Protein AF-F5YIS9-F1 (afdb_monomer)

Sequence (324 aa):
MGNITQFEKAIADSQGKPGGFPRDIHISFTGNGKELHAELVGKFSKKDFRRFDPWILACIAEAKQKYDTEVLRVNFRIDKPKKAETLFDLNFESLRRRISFLSINNPNITFTLSLNKQDIVLYDETTLFHRPDNEVIHTKVAKRSDDDKPGLLEKSFQAFLYGKGLETRTNDRLAILGEDFYQMKGKDVGVLREFPTGVFNSKVSESTRIMPTEAVDIVTLNKLGNLAVIELKLDNSELEVISQILDYGLYFSCYRDLVLKMPSITEIFDAAQITKLRKVGISCYVVNNYFHPRFDDILRFYSIKTKDYGFYLKKVVLGATTEI

Organism: Treponema primitia (strain ATCC BAA-887 / DSM 12427 / ZAS-2) (NCBI:txid545694)

Structure (mmCIF, N/CA/C/O backbone):
data_AF-F5YIS9-F1
#
_entry.id   AF-F5YIS9-F1
#
loop_
_atom_site.group_PDB
_atom_site.id
_atom_site.type_symbol
_atom_site.label_atom_id
_atom_site.label_alt_id
_atom_site.label_comp_id
_atom_site.label_asym_id
_atom_site.label_entity_id
_atom_site.label_seq_id
_atom_site.pdbx_PDB_ins_code
_atom_site.Cartn_x
_atom_site.Cartn_y
_atom_site.Cartn_z
_atom_site.occupancy
_atom_site.B_iso_or_equiv
_atom_site.auth_seq_id
_atom_site.auth_comp_id
_atom_site.auth_asym_id
_atom_site.auth_atom_id
_atom_site.pdbx_PDB_model_num
ATOM 1 N N . MET A 1 1 ? -25.339 -4.602 25.243 1.00 53.34 1 MET A N 1
ATOM 2 C CA . MET A 1 1 ? -24.185 -3.931 25.886 1.00 53.34 1 MET A CA 1
ATOM 3 C C . MET A 1 1 ? -23.090 -4.902 26.343 1.00 53.34 1 MET A C 1
ATOM 5 O O . MET A 1 1 ? -21.942 -4.499 26.296 1.00 53.34 1 MET A O 1
ATOM 9 N N . GLY A 1 2 ? -23.376 -6.166 26.705 1.00 62.22 2 GLY A N 1
ATOM 10 C CA . GLY A 1 2 ? -22.348 -7.102 27.210 1.00 62.22 2 GLY A CA 1
ATOM 11 C C . GLY A 1 2 ? -21.196 -7.454 26.249 1.00 62.22 2 GLY A C 1
ATOM 12 O O . GLY A 1 2 ? -20.054 -7.515 26.692 1.00 62.22 2 GLY A O 1
ATOM 13 N N . ASN A 1 3 ? -21.458 -7.624 24.947 1.00 78.44 3 ASN A N 1
ATOM 14 C CA . ASN A 1 3 ? -20.442 -8.133 24.009 1.00 78.44 3 ASN A CA 1
ATOM 15 C C . ASN A 1 3 ? -19.353 -7.103 23.660 1.00 78.44 3 ASN A C 1
ATOM 17 O O . ASN A 1 3 ? -18.185 -7.467 23.564 1.00 78.44 3 ASN A O 1
ATOM 21 N N . ILE A 1 4 ? -19.704 -5.819 23.509 1.00 85.88 4 ILE A N 1
ATOM 22 C CA . ILE A 1 4 ? -18.734 -4.793 23.090 1.00 85.88 4 ILE A CA 1
ATOM 23 C C . ILE A 1 4 ? -17.763 -4.423 24.213 1.00 85.88 4 ILE A C 1
ATOM 25 O O . ILE A 1 4 ? -16.565 -4.342 23.983 1.00 85.88 4 ILE A O 1
ATOM 29 N N . THR A 1 5 ? -18.250 -4.315 25.451 1.00 85.75 5 THR A N 1
ATOM 30 C CA . THR A 1 5 ? -17.397 -4.047 26.618 1.00 85.75 5 THR A CA 1
ATOM 31 C C . THR A 1 5 ? -16.443 -5.211 26.895 1.00 85.75 5 THR A C 1
ATOM 33 O O . THR A 1 5 ? -15.295 -4.998 27.281 1.00 85.75 5 THR A O 1
ATOM 36 N N . GLN A 1 6 ? -16.887 -6.454 26.670 1.00 86.12 6 GLN A N 1
ATOM 37 C CA . GLN A 1 6 ? -16.002 -7.622 26.725 1.00 86.12 6 GLN A CA 1
ATOM 38 C C . GLN A 1 6 ? -14.924 -7.563 25.640 1.00 86.12 6 GLN A C 1
ATOM 40 O O . GLN A 1 6 ? -13.768 -7.869 25.929 1.00 86.12 6 GLN A O 1
ATOM 45 N N . PHE A 1 7 ? -15.275 -7.130 24.426 1.00 90.31 7 PHE A N 1
ATOM 46 C CA . PHE A 1 7 ? -14.304 -6.972 23.350 1.00 90.31 7 PHE A CA 1
ATOM 47 C C . PHE A 1 7 ? -13.278 -5.871 23.640 1.00 90.31 7 PHE A C 1
ATOM 49 O O . PHE A 1 7 ? -12.081 -6.113 23.512 1.00 90.31 7 PHE A O 1
ATOM 56 N N . GLU A 1 8 ? -13.713 -4.700 24.108 1.00 90.00 8 GLU A N 1
ATOM 57 C CA . GLU A 1 8 ? -12.819 -3.608 24.521 1.00 90.00 8 GLU A CA 1
ATOM 58 C C . GLU A 1 8 ? -11.841 -4.061 25.608 1.00 90.00 8 GLU A C 1
ATOM 60 O O . GLU A 1 8 ? -10.640 -3.792 25.525 1.00 90.00 8 GLU A O 1
ATOM 65 N N . LYS A 1 9 ? -12.334 -4.826 26.589 1.00 89.75 9 LYS A N 1
ATOM 66 C CA . LYS A 1 9 ? -11.482 -5.433 27.611 1.00 89.75 9 LYS A CA 1
ATOM 67 C C . LYS A 1 9 ? -10.485 -6.424 27.004 1.00 89.75 9 LYS A C 1
ATOM 69 O O . LYS A 1 9 ? -9.312 -6.375 27.350 1.00 89.75 9 LYS A O 1
ATOM 74 N N . ALA A 1 10 ? -10.914 -7.283 26.079 1.00 90.12 10 ALA A N 1
ATOM 75 C CA . ALA A 1 10 ? -10.026 -8.236 25.413 1.00 90.12 10 ALA A CA 1
ATOM 76 C C . ALA A 1 10 ? -8.922 -7.540 24.594 1.00 90.12 10 ALA A C 1
ATOM 78 O O . ALA A 1 10 ? -7.773 -7.988 24.607 1.00 90.12 10 ALA A O 1
ATOM 79 N N . ILE A 1 11 ? -9.240 -6.423 23.926 1.00 91.50 11 ILE A N 1
ATOM 80 C CA . ILE A 1 11 ? -8.246 -5.583 23.247 1.00 91.50 11 ILE A CA 1
ATOM 81 C C . ILE A 1 11 ? -7.231 -5.080 24.273 1.00 91.50 11 ILE A C 1
ATOM 83 O O . ILE A 1 11 ? -6.043 -5.370 24.119 1.00 91.50 11 ILE A O 1
ATOM 87 N N . ALA A 1 12 ? -7.693 -4.406 25.332 1.00 90.12 12 ALA A N 1
ATOM 88 C CA . ALA A 1 12 ? -6.837 -3.854 26.381 1.00 90.12 12 ALA A CA 1
ATOM 89 C C . ALA A 1 12 ? -5.943 -4.927 27.031 1.00 90.12 12 ALA A C 1
ATOM 91 O O . ALA A 1 12 ? -4.736 -4.736 27.176 1.00 90.12 12 ALA A O 1
ATOM 92 N N . ASP A 1 13 ? -6.503 -6.102 27.327 1.00 91.44 13 ASP A N 1
ATOM 93 C CA . ASP A 1 13 ? -5.780 -7.224 27.928 1.00 91.44 13 ASP A CA 1
ATOM 94 C C . ASP A 1 13 ? -4.715 -7.814 26.985 1.00 91.44 13 ASP A C 1
ATOM 96 O O . ASP A 1 13 ? -3.746 -8.422 27.449 1.00 91.44 13 ASP A O 1
ATOM 100 N N . SER A 1 14 ? -4.864 -7.660 25.667 1.00 91.25 14 SER A N 1
ATOM 101 C CA . SER A 1 14 ? -3.909 -8.159 24.667 1.00 91.25 14 SER A CA 1
ATOM 102 C C . SER A 1 14 ? -2.843 -7.135 24.252 1.00 91.25 14 SER A C 1
ATOM 104 O O . SER A 1 14 ? -1.859 -7.511 23.610 1.00 91.25 14 SER A O 1
ATOM 106 N N . GLN A 1 15 ? -3.008 -5.856 24.605 1.00 91.31 15 GLN A N 1
ATOM 107 C CA . GLN A 1 15 ? -2.180 -4.777 24.071 1.00 91.31 15 GLN A CA 1
ATOM 108 C C . GLN A 1 15 ? -0.682 -4.944 24.392 1.00 91.31 15 GLN A C 1
ATOM 110 O O . GLN A 1 15 ? -0.237 -5.027 25.540 1.00 91.31 15 GLN A O 1
ATOM 115 N N . GLY A 1 16 ? 0.132 -4.971 23.337 1.00 86.25 16 GLY A N 1
ATOM 116 C CA . GLY A 1 16 ? 1.581 -5.154 23.379 1.00 86.25 16 GLY A CA 1
ATOM 117 C C . GLY A 1 16 ? 2.057 -6.524 23.828 1.00 86.25 16 GLY A C 1
ATOM 118 O O . GLY A 1 16 ? 3.217 -6.645 24.222 1.00 86.25 16 GLY A O 1
ATOM 119 N N . LYS A 1 17 ? 1.181 -7.531 23.816 1.00 88.06 17 LYS A N 1
ATOM 120 C CA . LYS A 1 17 ? 1.581 -8.936 23.905 1.00 88.06 17 LYS A CA 1
ATOM 121 C C . LYS A 1 17 ? 1.914 -9.460 22.500 1.00 88.06 17 LYS A C 1
ATOM 123 O O . LYS A 1 17 ? 1.380 -8.931 21.523 1.00 88.06 17 LYS A O 1
ATOM 128 N N . PRO A 1 18 ? 2.770 -10.489 22.366 1.00 82.25 18 PRO A N 1
ATOM 129 C CA . PRO A 1 18 ? 2.997 -11.152 21.082 1.00 82.25 18 PRO A CA 1
ATOM 130 C C . PRO A 1 18 ? 1.671 -11.571 20.431 1.00 82.25 18 PRO A C 1
ATOM 132 O O . PRO A 1 18 ? 0.827 -12.180 21.085 1.00 82.25 18 PRO A O 1
ATOM 135 N N . GLY A 1 19 ? 1.461 -11.188 19.168 1.00 78.81 19 GLY A N 1
ATOM 136 C CA . GLY A 1 19 ? 0.211 -11.440 18.437 1.00 78.81 19 GLY A CA 1
ATOM 137 C C . GLY A 1 19 ? -1.018 -10.650 18.923 1.00 78.81 19 GLY A C 1
ATOM 138 O O . GLY A 1 19 ? -2.114 -10.857 18.399 1.00 78.81 19 GLY A O 1
ATOM 139 N N . GLY A 1 20 ? -0.871 -9.763 19.910 1.00 87.81 20 GLY A N 1
ATOM 140 C CA . GLY A 1 20 ? -1.919 -8.868 20.409 1.00 87.81 20 GLY A CA 1
ATOM 141 C C . GLY A 1 20 ? -1.918 -7.499 19.723 1.00 87.81 20 GLY A C 1
ATOM 142 O O . GLY A 1 20 ? -1.085 -7.226 18.862 1.00 87.81 20 GLY A O 1
ATOM 143 N N . PHE A 1 21 ? -2.855 -6.627 20.108 1.00 92.62 21 PHE A N 1
ATOM 144 C CA . PHE A 1 21 ? -2.972 -5.286 19.521 1.00 92.62 21 PHE A CA 1
ATOM 145 C C . PHE A 1 21 ? -1.771 -4.382 19.876 1.00 92.62 21 PHE A C 1
ATOM 147 O O . PHE A 1 21 ? -1.202 -4.524 20.959 1.00 92.62 21 PHE A O 1
ATOM 154 N N . PRO A 1 22 ? -1.364 -3.428 19.020 1.00 92.94 22 PRO A N 1
ATOM 155 C CA . PRO A 1 22 ? -0.248 -2.532 19.322 1.00 92.94 22 PRO A CA 1
ATOM 156 C C . PRO A 1 22 ? -0.549 -1.590 20.503 1.00 92.94 22 PRO A C 1
ATOM 158 O O . PRO A 1 22 ? -1.675 -1.121 20.655 1.00 92.94 22 PRO A O 1
ATOM 161 N N . ARG A 1 23 ? 0.458 -1.292 21.343 1.00 92.00 23 ARG A N 1
ATOM 162 C CA . ARG A 1 23 ? 0.300 -0.385 22.510 1.00 92.00 23 ARG A CA 1
ATOM 163 C C . ARG A 1 23 ? 0.135 1.080 22.125 1.00 92.00 23 ARG A C 1
ATOM 165 O O . ARG A 1 23 ? -0.360 1.871 22.911 1.00 92.00 23 ARG A O 1
ATOM 172 N N . ASP A 1 24 ? 0.622 1.431 20.949 1.00 91.44 24 ASP A N 1
ATOM 173 C CA . ASP A 1 24 ? 0.603 2.767 20.371 1.00 91.44 24 ASP A CA 1
ATOM 174 C C . ASP A 1 24 ? -0.720 3.096 19.669 1.00 91.44 24 ASP A C 1
ATOM 176 O O . ASP A 1 24 ? -0.861 4.179 19.115 1.00 91.44 24 ASP A O 1
ATOM 180 N N . ILE A 1 25 ? -1.701 2.190 19.704 1.00 94.75 25 ILE A N 1
ATOM 181 C CA . ILE A 1 25 ? -3.030 2.409 19.136 1.00 94.75 25 ILE A CA 1
ATOM 182 C C . ILE A 1 25 ? -4.067 2.258 20.246 1.00 94.75 25 ILE A C 1
ATOM 184 O O . ILE A 1 25 ? -4.301 1.159 20.755 1.00 94.75 25 ILE A O 1
ATOM 188 N N . HIS A 1 26 ? -4.717 3.360 20.603 1.00 94.31 26 HIS A N 1
ATOM 189 C CA . HIS A 1 26 ? -5.869 3.341 21.496 1.00 94.31 26 HIS A CA 1
ATOM 190 C C . HIS A 1 26 ? -7.142 3.144 20.678 1.00 94.31 26 HIS A C 1
ATOM 192 O O . HIS A 1 26 ? -7.355 3.829 19.679 1.00 94.31 26 HIS A O 1
ATOM 198 N N . ILE A 1 27 ? -7.981 2.199 21.099 1.00 95.38 27 ILE A N 1
ATOM 199 C CA . ILE A 1 27 ? -9.226 1.846 20.415 1.00 95.38 27 ILE A CA 1
ATOM 200 C C . ILE A 1 27 ? -10.371 1.951 21.414 1.00 95.38 27 ILE A C 1
ATOM 202 O O . ILE A 1 27 ? -10.260 1.453 22.533 1.00 95.38 27 ILE A O 1
ATOM 206 N N . SER A 1 28 ? -11.471 2.566 20.999 1.00 94.62 28 SER A N 1
ATOM 207 C CA . SER A 1 28 ? -12.726 2.584 21.748 1.00 94.62 28 SER A CA 1
ATOM 208 C C . SER A 1 28 ? -13.925 2.512 20.812 1.00 94.62 28 SER A C 1
ATOM 210 O O . SER A 1 28 ? -13.827 2.838 19.624 1.00 94.62 28 SER A O 1
ATOM 212 N N . PHE A 1 29 ? -15.066 2.081 21.345 1.00 94.94 29 PHE A N 1
ATOM 213 C CA . PHE A 1 29 ? -16.302 1.950 20.588 1.00 94.94 29 PHE A CA 1
ATOM 214 C C . PHE A 1 29 ? -17.409 2.858 21.128 1.00 94.94 29 PHE A C 1
ATOM 216 O O . PHE A 1 29 ? -17.627 2.979 22.332 1.00 94.94 29 PHE A O 1
ATOM 223 N N . THR A 1 30 ? -18.177 3.459 20.221 1.00 93.62 30 THR A N 1
ATOM 224 C CA . THR A 1 30 ? -19.412 4.196 20.532 1.00 93.62 30 THR A CA 1
ATOM 225 C C . THR A 1 30 ? -20.574 3.674 19.688 1.00 93.62 30 THR A C 1
ATOM 227 O O . THR A 1 30 ? -20.432 2.733 18.901 1.00 93.62 30 THR A O 1
ATOM 230 N N . GLY A 1 31 ? -21.779 4.211 19.912 1.00 89.00 31 GLY A N 1
ATOM 231 C CA . GLY A 1 31 ? -22.954 3.853 19.111 1.00 89.00 31 GLY A CA 1
ATOM 232 C C . GLY A 1 31 ? -23.304 2.361 19.162 1.00 89.00 31 GLY A C 1
ATOM 233 O O . GLY A 1 31 ? -23.649 1.778 18.137 1.00 89.00 31 GLY A O 1
ATOM 234 N N . ASN A 1 32 ? -23.179 1.724 20.334 1.00 87.25 32 ASN A N 1
ATOM 235 C CA . ASN A 1 32 ? -23.354 0.276 20.522 1.00 87.25 32 ASN A CA 1
ATOM 236 C C . ASN A 1 32 ? -22.405 -0.589 19.665 1.00 87.25 32 ASN A C 1
ATOM 238 O O . ASN A 1 32 ? -22.804 -1.649 19.190 1.00 87.25 32 ASN A O 1
ATOM 242 N N . GLY A 1 33 ? -21.162 -0.142 19.458 1.00 89.81 33 GLY A N 1
ATOM 243 C CA . GLY A 1 33 ? -20.158 -0.879 18.682 1.00 89.81 33 GLY A CA 1
ATOM 244 C C . GLY A 1 33 ? -20.148 -0.555 17.189 1.00 89.81 33 GLY A C 1
ATOM 245 O O . GLY A 1 33 ? -19.287 -1.051 16.469 1.00 89.81 33 GLY A O 1
ATOM 246 N N . LYS A 1 34 ? -21.066 0.297 16.716 1.00 95.19 34 LYS A N 1
ATOM 247 C CA . LYS A 1 34 ? -21.146 0.690 15.300 1.00 95.19 34 LYS A CA 1
ATOM 248 C C . LYS A 1 34 ? -20.097 1.721 14.895 1.00 95.19 34 LYS A C 1
ATOM 250 O O . LYS A 1 34 ? -19.844 1.890 13.704 1.00 95.19 34 LYS A O 1
ATOM 255 N N . GLU A 1 35 ? -19.502 2.409 15.860 1.00 97.50 35 GLU A N 1
ATOM 256 C CA . GLU A 1 35 ? -18.488 3.432 15.631 1.00 97.50 35 GLU A CA 1
ATOM 257 C C . GLU A 1 35 ? -17.207 3.044 16.365 1.00 97.50 35 GLU A C 1
ATOM 259 O O . GLU A 1 35 ? -17.230 2.849 17.579 1.00 97.50 35 GLU A O 1
ATOM 264 N N . LEU A 1 36 ? -16.101 2.932 15.632 1.00 97.75 36 LEU A N 1
ATOM 265 C CA . LEU A 1 36 ? -14.771 2.651 16.163 1.00 97.75 36 LEU A CA 1
ATOM 266 C C . LEU A 1 36 ? -13.944 3.937 16.121 1.00 97.75 36 LEU A C 1
ATOM 268 O O . LEU A 1 36 ? -13.782 4.546 15.062 1.00 97.75 36 LEU A O 1
ATOM 272 N N . HIS A 1 37 ? -13.395 4.340 17.262 1.00 97.69 37 HIS A N 1
ATOM 273 C CA . HIS A 1 37 ? -12.449 5.448 17.374 1.00 97.69 37 HIS A CA 1
ATOM 274 C C . HIS A 1 37 ? -11.053 4.891 17.610 1.00 97.69 37 HIS A C 1
ATOM 276 O O . HIS A 1 37 ? -10.837 4.107 18.532 1.00 97.69 37 HIS A O 1
ATOM 282 N N . ALA A 1 38 ? -10.122 5.280 16.750 1.00 97.50 38 ALA A N 1
ATOM 283 C CA . ALA A 1 38 ? -8.751 4.810 16.743 1.00 97.50 38 ALA A CA 1
ATOM 284 C C . ALA A 1 38 ? -7.808 6.004 16.872 1.00 97.50 38 ALA A C 1
ATOM 286 O O . ALA A 1 38 ? -7.811 6.887 16.017 1.00 97.50 38 ALA A O 1
ATOM 287 N N . GLU A 1 39 ? -6.979 6.026 17.908 1.00 96.69 39 GLU A N 1
ATOM 288 C CA . GLU A 1 39 ? -5.992 7.079 18.136 1.00 96.69 39 GLU A CA 1
ATOM 289 C C . GLU A 1 39 ? -4.581 6.493 18.088 1.00 96.69 39 GLU A C 1
ATOM 291 O O . GLU A 1 39 ? -4.245 5.600 18.868 1.00 96.69 39 GLU A O 1
ATOM 296 N N . LEU A 1 40 ? -3.754 7.000 17.171 1.00 95.19 40 LEU A N 1
ATOM 297 C CA . LEU A 1 40 ? -2.329 6.686 17.133 1.00 95.19 40 LEU A CA 1
ATOM 298 C C . LEU A 1 40 ? -1.596 7.603 18.114 1.00 95.19 40 LEU A C 1
ATOM 300 O O . LEU A 1 40 ? -1.626 8.827 17.972 1.00 95.19 40 LEU A O 1
ATOM 304 N N . VAL A 1 41 ? -0.905 7.011 19.083 1.00 89.56 41 VAL A N 1
ATOM 305 C CA . VAL A 1 41 ? -0.124 7.714 20.105 1.00 89.56 41 VAL A CA 1
ATOM 306 C C . VAL A 1 41 ? 1.348 7.312 20.031 1.00 89.56 41 VAL A C 1
ATOM 308 O O . VAL A 1 41 ? 1.692 6.203 19.643 1.00 89.56 41 VAL A O 1
ATOM 311 N N . GLY A 1 42 ? 2.256 8.197 20.444 1.00 82.56 42 GLY A N 1
ATOM 312 C CA . GLY A 1 42 ? 3.669 7.850 20.617 1.00 82.56 42 GLY A CA 1
ATOM 313 C C . GLY A 1 42 ? 4.615 8.586 19.675 1.00 82.56 42 GLY A C 1
ATOM 314 O O . GLY A 1 42 ? 4.600 9.813 19.613 1.00 82.56 42 GLY A O 1
ATOM 315 N N . LYS A 1 43 ? 5.530 7.844 19.034 1.00 82.31 43 LYS A N 1
ATOM 316 C CA . LYS A 1 43 ? 6.688 8.418 18.320 1.00 82.31 43 LYS A CA 1
ATOM 317 C C . LYS A 1 43 ? 6.397 8.819 16.877 1.00 82.31 43 LYS A C 1
ATOM 319 O O . LYS A 1 43 ? 7.183 9.573 16.314 1.00 82.31 43 LYS A O 1
ATOM 324 N N . PHE A 1 44 ? 5.301 8.332 16.294 1.00 89.12 44 PHE A N 1
ATOM 325 C CA . PHE A 1 44 ? 4.915 8.614 14.908 1.00 89.12 44 PHE A CA 1
ATOM 326 C C . PHE A 1 44 ? 6.009 8.249 13.895 1.00 89.12 44 PHE A C 1
ATOM 328 O O . PHE A 1 44 ? 6.251 8.955 12.916 1.00 89.12 44 PHE A O 1
ATOM 335 N N . SER A 1 45 ? 6.691 7.129 14.139 1.00 89.75 45 SER A N 1
ATOM 336 C CA . SER A 1 45 ? 7.636 6.568 13.184 1.00 89.75 45 SER A CA 1
ATOM 337 C C . SER A 1 45 ? 6.902 6.037 11.951 1.00 89.75 45 SER A C 1
ATOM 339 O O . SER A 1 45 ? 5.707 5.741 11.983 1.00 89.75 45 SER A O 1
ATOM 341 N N . LYS A 1 46 ? 7.640 5.823 10.862 1.00 90.75 46 LYS A N 1
ATOM 342 C CA . LYS A 1 46 ? 7.129 5.157 9.655 1.00 90.75 46 LYS A CA 1
ATOM 343 C C . LYS A 1 46 ? 6.398 3.842 9.963 1.00 90.75 46 LYS A C 1
ATOM 345 O O . LYS A 1 46 ? 5.354 3.567 9.378 1.00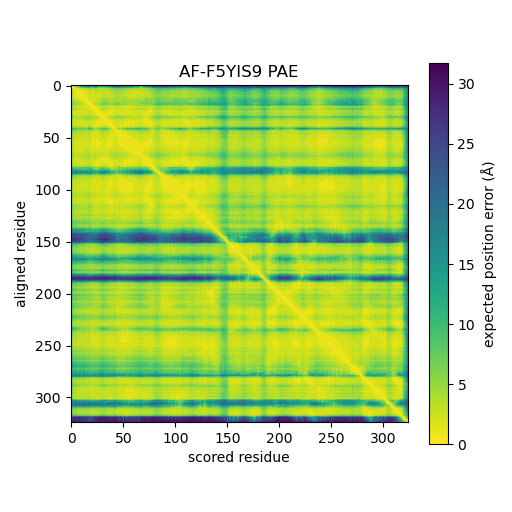 90.75 46 LYS A O 1
ATOM 350 N N . LYS A 1 47 ? 6.923 3.041 10.897 1.00 91.56 47 LYS A N 1
ATOM 351 C CA . LYS A 1 47 ? 6.302 1.776 11.313 1.00 91.56 47 LYS A CA 1
ATOM 352 C C . LYS A 1 47 ? 4.956 1.999 12.008 1.00 91.56 47 LYS A C 1
ATOM 354 O O . LYS A 1 47 ? 4.030 1.223 11.806 1.00 91.56 47 LYS A O 1
ATOM 359 N N . ASP A 1 48 ? 4.835 3.066 12.791 1.00 92.62 48 ASP A N 1
ATOM 360 C CA . ASP A 1 48 ? 3.611 3.395 13.534 1.00 92.62 48 ASP A CA 1
ATOM 361 C C . ASP A 1 48 ? 2.489 3.811 12.568 1.00 92.62 48 ASP A C 1
ATOM 363 O O . ASP A 1 48 ? 1.354 3.359 12.688 1.00 92.62 48 ASP A O 1
ATOM 367 N N . PHE A 1 49 ? 2.818 4.579 11.524 1.00 94.88 49 PHE A N 1
ATOM 368 C CA . PHE A 1 49 ? 1.860 4.901 10.462 1.00 94.88 49 PHE A CA 1
ATOM 369 C C . PHE A 1 49 ? 1.456 3.679 9.634 1.00 94.88 49 PHE A C 1
ATOM 371 O O . PHE A 1 49 ? 0.277 3.522 9.323 1.00 94.88 49 PHE A O 1
ATOM 378 N N . ARG A 1 50 ? 2.409 2.811 9.268 1.00 94.50 50 ARG A N 1
ATOM 379 C CA . ARG A 1 50 ? 2.132 1.605 8.464 1.00 94.50 50 ARG A CA 1
ATOM 380 C C . ARG A 1 50 ? 1.275 0.581 9.197 1.00 94.50 50 ARG A C 1
ATOM 382 O O . ARG A 1 50 ? 0.520 -0.139 8.563 1.00 94.50 50 ARG A O 1
ATOM 389 N N . ARG A 1 51 ? 1.385 0.501 10.520 1.00 94.88 51 ARG A N 1
ATOM 390 C CA . ARG A 1 51 ? 0.575 -0.428 11.313 1.00 94.88 51 ARG A CA 1
ATOM 391 C C . ARG A 1 51 ? -0.816 0.116 11.636 1.00 94.88 51 ARG A C 1
ATOM 393 O O . ARG A 1 51 ? -1.661 -0.651 12.081 1.00 94.88 51 ARG A O 1
ATOM 400 N N . PHE A 1 52 ? -1.078 1.407 11.439 1.00 97.12 52 PHE A N 1
ATOM 401 C CA . PHE A 1 52 ? -2.312 2.002 11.939 1.00 97.12 52 PHE A CA 1
ATOM 402 C C . PHE A 1 52 ? -3.553 1.433 11.238 1.00 97.12 52 PHE A C 1
ATOM 404 O O . PHE A 1 52 ? -4.397 0.832 11.895 1.00 97.12 52 PHE A O 1
ATOM 411 N N . ASP A 1 53 ? -3.645 1.525 9.910 1.00 98.00 53 ASP A N 1
ATOM 412 C CA . ASP A 1 53 ? -4.805 1.015 9.173 1.00 98.00 53 ASP A CA 1
ATOM 413 C C . ASP A 1 53 ? -5.015 -0.515 9.290 1.00 98.00 53 ASP A C 1
ATOM 415 O O . ASP A 1 53 ? -6.139 -0.918 9.610 1.00 98.00 53 ASP A O 1
ATOM 419 N N . PRO A 1 54 ? -3.996 -1.392 9.163 1.00 97.75 54 PRO A N 1
ATOM 420 C CA . PRO A 1 54 ? -4.200 -2.842 9.209 1.00 97.75 54 PRO A CA 1
ATOM 421 C C . PRO A 1 54 ? -4.703 -3.331 10.560 1.00 97.75 54 PRO A C 1
ATOM 423 O O . PRO A 1 54 ? -5.569 -4.203 10.617 1.00 97.75 54 PRO A O 1
ATOM 426 N N . TRP A 1 55 ? -4.192 -2.767 11.659 1.00 97.62 55 TRP A N 1
ATOM 427 C CA . TRP A 1 55 ? -4.611 -3.170 12.999 1.00 97.62 55 TRP A CA 1
ATOM 428 C C . TRP A 1 55 ? -6.022 -2.688 13.343 1.00 97.62 55 TRP A C 1
ATOM 430 O O . TRP A 1 55 ? -6.754 -3.398 14.034 1.00 97.62 55 TRP A O 1
ATOM 440 N N . ILE A 1 56 ? -6.452 -1.540 12.813 1.00 97.94 56 ILE A N 1
ATOM 441 C CA . ILE A 1 56 ? -7.846 -1.103 12.943 1.00 97.94 56 ILE A CA 1
ATOM 442 C C . ILE A 1 56 ? -8.783 -1.996 12.129 1.00 97.94 56 ILE A C 1
ATOM 444 O O . ILE A 1 56 ? -9.820 -2.417 12.637 1.00 97.94 56 ILE A O 1
ATOM 448 N N . LEU A 1 57 ? -8.404 -2.382 10.912 1.00 98.12 57 LEU A N 1
ATOM 449 C CA . LEU A 1 57 ? -9.192 -3.327 10.115 1.00 98.12 57 LEU A CA 1
ATOM 450 C C . LEU A 1 57 ? -9.235 -4.729 10.743 1.00 98.12 57 LEU A C 1
ATOM 452 O O . LEU A 1 57 ? -10.270 -5.394 10.693 1.00 98.12 57 LEU A O 1
ATOM 456 N N . ALA A 1 58 ? -8.151 -5.158 11.393 1.00 97.12 58 ALA A N 1
ATOM 457 C CA . ALA A 1 58 ? -8.118 -6.382 12.190 1.00 97.12 58 ALA A CA 1
ATOM 458 C C . ALA A 1 58 ? -9.097 -6.311 13.367 1.00 97.12 58 ALA A C 1
ATOM 460 O O . ALA A 1 58 ? -9.809 -7.279 13.627 1.00 97.12 58 ALA A O 1
ATOM 461 N N . CYS A 1 59 ? -9.184 -5.156 14.031 1.00 96.69 59 CYS A N 1
ATOM 462 C CA . CYS A 1 59 ? -10.166 -4.915 15.082 1.00 96.69 59 CYS A CA 1
ATOM 463 C C . CYS A 1 59 ? -11.603 -5.052 14.557 1.00 96.69 59 CYS A C 1
ATOM 465 O O . CYS A 1 59 ? -12.412 -5.752 15.160 1.00 96.69 59 CYS A O 1
ATOM 467 N N . ILE A 1 60 ? -11.909 -4.466 13.395 1.00 97.06 60 ILE A N 1
ATOM 468 C CA . ILE A 1 60 ? -13.230 -4.580 12.752 1.00 97.06 60 ILE A CA 1
ATOM 469 C C . ILE A 1 60 ? -13.556 -6.037 12.402 1.00 97.06 60 ILE A C 1
ATOM 471 O O . ILE A 1 60 ? -14.671 -6.503 12.645 1.00 97.06 60 ILE A O 1
ATOM 475 N N . ALA A 1 61 ? -12.596 -6.771 11.831 1.00 96.38 61 ALA A N 1
ATOM 476 C CA . ALA A 1 61 ? -12.791 -8.175 11.492 1.00 96.38 61 ALA A CA 1
ATOM 477 C C . ALA A 1 61 ? -13.070 -9.026 12.739 1.00 96.38 61 ALA A C 1
ATOM 479 O O . ALA A 1 61 ? -14.031 -9.798 12.746 1.00 96.38 61 ALA A O 1
ATOM 480 N N . GLU A 1 62 ? -12.289 -8.827 13.802 1.00 95.00 62 GLU A N 1
ATOM 481 C CA . GLU A 1 62 ? -12.435 -9.543 15.067 1.00 95.00 62 GLU A CA 1
ATOM 482 C C . GLU A 1 62 ? -13.759 -9.198 15.775 1.00 95.00 62 GLU A C 1
ATOM 484 O O . GLU A 1 62 ? -14.447 -10.105 16.249 1.00 95.00 62 GLU A O 1
ATOM 489 N N . ALA A 1 63 ? -14.176 -7.924 15.762 1.00 93.81 63 ALA A N 1
ATOM 490 C CA . ALA A 1 63 ? -15.470 -7.473 16.284 1.00 93.81 63 ALA A CA 1
ATOM 491 C C . ALA A 1 63 ? -16.636 -8.224 15.628 1.00 93.81 63 ALA A C 1
ATOM 493 O O . ALA A 1 63 ? -17.543 -8.711 16.310 1.00 93.81 63 ALA A O 1
ATOM 494 N N . LYS A 1 64 ? -16.594 -8.357 14.296 1.00 93.94 64 LYS A N 1
ATOM 495 C CA . LYS A 1 64 ? -17.653 -9.032 13.548 1.00 93.94 64 LYS A CA 1
ATOM 496 C C . LYS A 1 64 ? -17.643 -10.541 13.774 1.00 93.94 64 LYS A C 1
ATOM 498 O O . LYS A 1 64 ? -18.697 -11.121 13.997 1.00 93.94 64 LYS A O 1
ATOM 503 N N . GLN A 1 65 ? -16.472 -11.173 13.716 1.00 92.94 65 GLN A N 1
ATOM 504 C CA . GLN A 1 65 ? -16.346 -12.632 13.805 1.00 92.94 65 GLN A CA 1
ATOM 505 C C . GLN A 1 65 ? -16.619 -13.174 15.211 1.00 92.94 65 GLN A C 1
ATOM 507 O O . GLN A 1 65 ? -17.262 -14.210 15.345 1.00 92.94 65 GLN A O 1
ATOM 512 N N . LYS A 1 66 ? -16.124 -12.499 16.256 1.00 90.69 66 LYS A N 1
ATOM 513 C CA . LYS A 1 66 ? -16.178 -13.017 17.633 1.00 90.69 66 LYS A CA 1
ATOM 514 C C . LYS A 1 66 ? -17.318 -12.442 18.466 1.00 90.69 66 LYS A C 1
ATOM 516 O O . LYS A 1 66 ? -17.759 -13.095 19.405 1.00 90.69 66 LYS A O 1
ATOM 521 N N . TYR A 1 67 ? -17.784 -11.237 18.141 1.00 88.94 67 TYR A N 1
ATOM 522 C CA . TYR A 1 67 ? -18.736 -10.496 18.977 1.00 88.94 67 TYR A CA 1
ATOM 523 C C . TYR A 1 67 ? -20.003 -10.067 18.226 1.00 88.94 67 TYR A C 1
ATOM 525 O O . TYR A 1 67 ? -20.812 -9.326 18.787 1.00 88.94 67 TYR A O 1
ATOM 533 N N . ASP A 1 68 ? -20.159 -10.506 16.969 1.00 90.44 68 ASP A N 1
ATOM 534 C CA . ASP A 1 68 ? -21.245 -10.143 16.047 1.00 90.44 68 ASP A CA 1
ATOM 535 C C . ASP A 1 68 ? -21.534 -8.631 16.004 1.00 90.44 68 ASP A C 1
ATOM 537 O O . ASP A 1 68 ? -22.668 -8.168 15.899 1.00 90.44 68 ASP A O 1
ATOM 541 N N . THR A 1 69 ? -20.474 -7.831 16.116 1.00 91.38 69 THR A N 1
ATOM 542 C CA . THR A 1 69 ? -20.560 -6.372 16.080 1.00 91.38 69 THR A CA 1
ATOM 543 C C . THR A 1 69 ? -20.175 -5.875 14.695 1.00 91.38 69 THR A C 1
ATOM 545 O O . THR A 1 69 ? -19.067 -6.115 14.217 1.00 91.38 69 THR A O 1
ATOM 548 N N . GLU A 1 70 ? -21.096 -5.174 14.041 1.00 94.50 70 GLU A N 1
ATOM 549 C CA . GLU A 1 70 ? -20.855 -4.549 12.744 1.00 94.50 70 GLU A CA 1
ATOM 550 C C . GLU A 1 70 ? -20.442 -3.083 12.919 1.00 94.50 70 GLU A C 1
ATOM 552 O O . GLU A 1 70 ? -21.233 -2.248 13.364 1.00 94.50 70 GLU A O 1
ATOM 557 N N . VAL A 1 71 ? -19.196 -2.776 12.553 1.00 96.88 71 VAL A N 1
ATOM 558 C CA . VAL A 1 71 ? -18.661 -1.410 12.541 1.00 96.88 71 VAL A CA 1
ATOM 559 C C . VAL A 1 71 ? -19.043 -0.735 11.227 1.00 96.88 71 VAL A C 1
ATOM 561 O O . VAL A 1 71 ? -18.683 -1.212 10.154 1.00 96.88 71 VAL A O 1
ATOM 564 N N . LEU A 1 72 ? -19.739 0.395 11.322 1.00 97.81 72 LEU A N 1
ATOM 565 C CA . LEU A 1 72 ? -20.204 1.197 10.185 1.00 97.81 72 LEU A CA 1
ATOM 566 C C . LEU A 1 72 ? -19.413 2.498 10.019 1.00 97.81 72 LEU A C 1
ATOM 568 O O . LEU A 1 72 ? -19.447 3.110 8.953 1.00 97.81 72 LEU A O 1
ATOM 572 N N . ARG A 1 73 ? -18.706 2.942 11.063 1.00 98.56 73 ARG A N 1
ATOM 573 C CA . ARG A 1 73 ? -17.869 4.145 11.035 1.00 98.56 73 ARG A CA 1
ATOM 574 C C . ARG A 1 73 ? -16.547 3.906 11.746 1.00 98.56 73 ARG A C 1
ATOM 576 O O . ARG A 1 73 ? -16.524 3.339 12.834 1.00 98.56 73 ARG A O 1
ATOM 583 N N . VAL A 1 74 ? -15.470 4.397 11.151 1.00 98.62 74 VAL A N 1
ATOM 584 C CA . VAL A 1 74 ? -14.116 4.358 11.702 1.00 98.62 74 VAL A CA 1
ATOM 585 C C . VAL A 1 74 ? -13.557 5.771 11.704 1.00 98.62 74 VAL A C 1
ATOM 587 O O . VAL A 1 74 ? -13.476 6.403 10.651 1.00 98.62 74 VAL A O 1
ATOM 590 N N . ASN A 1 75 ? -13.156 6.255 12.874 1.00 98.44 75 ASN A N 1
ATOM 591 C CA . ASN A 1 75 ? -12.521 7.557 13.026 1.00 98.44 75 ASN A CA 1
ATOM 592 C C . ASN A 1 75 ? -11.047 7.365 13.377 1.00 98.44 75 ASN A C 1
ATOM 594 O O . ASN A 1 75 ? -10.720 6.947 14.488 1.00 98.44 75 ASN A O 1
ATOM 598 N N . PHE A 1 76 ? -10.160 7.672 12.431 1.00 98.50 76 PHE A N 1
ATOM 599 C CA . PHE A 1 76 ? -8.723 7.714 12.670 1.00 98.50 76 PHE A CA 1
ATOM 600 C C . PHE A 1 76 ? -8.336 9.081 13.236 1.00 98.50 76 PHE A C 1
ATOM 602 O O . PHE A 1 76 ? -8.675 10.123 12.672 1.00 98.50 76 PHE A O 1
ATOM 609 N N . ARG A 1 77 ? -7.588 9.091 14.336 1.00 97.69 77 ARG A N 1
ATOM 610 C CA . ARG A 1 77 ? -7.103 10.309 14.983 1.00 97.69 77 ARG A CA 1
ATOM 611 C C . ARG A 1 77 ? -5.606 10.250 15.219 1.00 97.69 77 ARG A C 1
ATOM 613 O O . ARG A 1 77 ? -5.069 9.248 15.688 1.00 97.69 77 ARG A O 1
ATOM 620 N N . ILE A 1 78 ? -4.952 11.363 14.911 1.00 96.12 78 ILE A N 1
ATOM 621 C CA . ILE A 1 78 ? -3.528 11.576 15.137 1.00 96.12 78 ILE A CA 1
ATOM 622 C C . ILE A 1 78 ? -3.350 12.966 15.742 1.00 96.12 78 ILE A C 1
ATOM 624 O O . ILE A 1 78 ? -3.756 13.963 15.149 1.00 96.12 78 ILE A O 1
ATOM 628 N N . ASP A 1 79 ? -2.701 13.056 16.896 1.00 90.56 79 ASP A N 1
ATOM 629 C CA . ASP A 1 79 ? -2.332 14.340 17.494 1.00 90.56 79 ASP A CA 1
ATOM 630 C C . ASP A 1 79 ? -0.833 14.592 17.245 1.00 90.56 79 ASP A C 1
ATOM 632 O O . ASP A 1 79 ? 0.044 14.039 17.912 1.00 90.56 79 ASP A O 1
ATOM 636 N N . LYS A 1 80 ? -0.532 15.412 16.228 1.00 83.38 80 LYS A N 1
ATOM 637 C CA . LYS A 1 80 ? 0.830 15.744 15.790 1.00 83.38 80 LYS A CA 1
ATOM 638 C C . LYS A 1 80 ? 1.580 16.486 16.904 1.00 83.38 80 LYS A C 1
ATOM 640 O O . LYS A 1 80 ? 1.121 17.537 17.364 1.00 83.38 80 LYS A O 1
ATOM 645 N N . PRO A 1 81 ? 2.780 16.031 17.300 1.00 81.19 81 PRO A N 1
ATOM 646 C CA . PRO A 1 81 ? 3.566 16.722 18.310 1.00 81.19 81 PRO A CA 1
ATOM 647 C C . PRO A 1 81 ? 4.047 18.085 17.790 1.00 81.19 81 PRO A C 1
ATOM 649 O O . PRO A 1 81 ? 4.357 18.248 16.611 1.00 81.19 81 PRO A O 1
ATOM 652 N N . LYS A 1 82 ? 4.183 19.074 18.687 1.00 76.50 82 LYS A N 1
ATOM 653 C CA . LYS A 1 82 ? 4.617 20.449 18.340 1.00 76.50 82 LYS A CA 1
ATOM 654 C C . LYS A 1 82 ? 5.972 20.514 17.616 1.00 76.50 82 LYS A C 1
ATOM 656 O O . LYS A 1 82 ? 6.230 21.475 16.903 1.00 76.50 82 LYS A O 1
ATOM 661 N N . LYS A 1 83 ? 6.836 19.514 17.818 1.00 73.19 83 LYS A N 1
ATOM 662 C CA . LYS A 1 83 ? 8.143 19.355 17.160 1.00 73.19 83 LYS A CA 1
ATOM 663 C C . LYS A 1 83 ? 8.164 18.101 16.282 1.00 73.19 83 LYS A C 1
ATOM 665 O O . LYS A 1 83 ? 9.034 17.253 16.441 1.00 73.19 83 LYS A O 1
ATOM 670 N N . ALA A 1 84 ? 7.159 17.927 15.433 1.00 66.06 84 ALA A N 1
ATOM 671 C CA . ALA A 1 84 ? 7.156 16.814 14.496 1.00 66.06 84 ALA A CA 1
ATOM 672 C C . ALA A 1 84 ? 8.262 16.990 13.447 1.00 66.06 84 ALA A C 1
ATOM 674 O O . ALA A 1 84 ? 8.455 18.078 12.905 1.00 66.06 84 ALA A O 1
ATOM 675 N N . GLU A 1 85 ? 8.979 15.908 13.174 1.00 73.31 85 GLU A N 1
ATOM 676 C CA . GLU A 1 85 ? 10.014 15.858 12.144 1.00 73.31 85 GLU A CA 1
ATOM 677 C C . GLU A 1 85 ? 9.394 15.898 10.741 1.00 73.31 85 GLU A C 1
ATOM 679 O O . GLU A 1 85 ? 8.249 15.491 10.549 1.00 73.31 85 GLU A O 1
ATOM 684 N N . THR A 1 86 ? 10.171 16.301 9.731 1.00 73.94 86 THR A N 1
ATOM 685 C CA . THR A 1 86 ? 9.757 16.315 8.314 1.00 73.94 86 THR A CA 1
ATOM 686 C C . THR A 1 86 ? 9.184 14.972 7.844 1.00 73.94 86 THR A C 1
ATOM 688 O O . THR A 1 86 ? 8.285 14.930 7.010 1.00 73.94 86 THR A O 1
ATOM 691 N N . LEU A 1 87 ? 9.662 13.855 8.406 1.00 82.19 87 LEU A N 1
ATOM 692 C CA . LEU A 1 87 ? 9.164 12.514 8.089 1.00 82.19 87 LEU A CA 1
ATOM 693 C C . LEU A 1 87 ? 7.710 12.285 8.526 1.00 82.19 87 LEU A C 1
ATOM 695 O O . LEU A 1 87 ? 7.041 11.436 7.939 1.00 82.19 87 LEU A O 1
ATOM 699 N N . PHE A 1 88 ? 7.209 13.018 9.524 1.00 91.75 88 PHE A N 1
ATOM 700 C CA . PHE A 1 88 ? 5.818 12.911 9.961 1.00 91.75 88 PHE A CA 1
ATOM 701 C C . PHE A 1 88 ? 4.868 13.236 8.811 1.00 91.75 88 PHE A C 1
ATOM 703 O O . PHE A 1 88 ? 3.979 12.446 8.516 1.00 91.75 88 PHE A O 1
ATOM 710 N N . ASP A 1 89 ? 5.082 14.372 8.143 1.00 91.94 89 ASP A N 1
ATOM 711 C CA . ASP A 1 89 ? 4.167 14.862 7.109 1.00 91.94 89 ASP A CA 1
ATOM 712 C C . ASP A 1 89 ? 4.123 13.920 5.904 1.00 91.94 89 ASP A C 1
ATOM 714 O O . ASP A 1 89 ? 3.051 13.642 5.370 1.00 91.94 89 ASP A O 1
ATOM 718 N N . LEU A 1 90 ? 5.268 13.328 5.554 1.00 94.75 90 LEU A N 1
ATOM 719 C CA . LEU A 1 90 ? 5.353 12.324 4.495 1.00 94.75 90 LEU A CA 1
ATOM 720 C C . LEU A 1 90 ? 4.563 11.055 4.850 1.00 94.75 90 LEU A C 1
ATOM 722 O O . LEU A 1 90 ? 3.762 10.568 4.054 1.00 94.75 90 LEU A O 1
ATOM 726 N N . ASN A 1 91 ? 4.776 10.504 6.050 1.00 95.12 91 ASN A N 1
ATOM 727 C CA . ASN A 1 91 ? 4.075 9.291 6.482 1.00 95.12 91 ASN A CA 1
ATOM 728 C C . ASN A 1 91 ? 2.572 9.537 6.684 1.00 95.12 91 ASN A C 1
ATOM 730 O O . ASN A 1 91 ? 1.762 8.655 6.398 1.00 95.12 91 ASN A O 1
ATOM 734 N N . PHE A 1 92 ? 2.199 10.738 7.130 1.00 95.81 92 PHE A N 1
ATOM 735 C CA . PHE A 1 92 ? 0.811 11.162 7.253 1.00 95.81 92 PHE A CA 1
ATOM 736 C C . PHE A 1 92 ? 0.116 11.234 5.889 1.00 95.81 92 PHE A C 1
ATOM 738 O O . PHE A 1 92 ? -0.989 10.718 5.748 1.00 95.81 92 PHE A O 1
ATOM 745 N N . GLU A 1 93 ? 0.764 11.802 4.868 1.00 96.44 93 GLU A N 1
ATOM 746 C CA . GLU A 1 93 ? 0.223 11.837 3.502 1.00 96.44 93 GLU A CA 1
ATOM 747 C C . GLU A 1 93 ? 0.046 10.423 2.922 1.00 96.44 93 GLU A C 1
ATOM 749 O O . GLU A 1 93 ? -1.004 10.108 2.361 1.00 96.44 93 GLU A O 1
ATOM 754 N N . SER A 1 94 ? 1.021 9.531 3.125 1.00 96.94 94 SER A N 1
ATOM 755 C CA . SER A 1 94 ? 0.899 8.117 2.735 1.00 96.94 94 SER A CA 1
ATOM 756 C C . SER A 1 94 ? -0.287 7.433 3.435 1.00 96.94 94 SER A C 1
ATOM 758 O O . SER A 1 94 ? -1.115 6.806 2.771 1.00 96.94 94 SER A O 1
ATOM 760 N N . LEU A 1 95 ? -0.457 7.628 4.749 1.00 97.94 95 LEU A N 1
ATOM 761 C CA . LEU A 1 95 ? -1.626 7.126 5.478 1.00 97.94 95 LEU A CA 1
ATOM 762 C C . LEU A 1 95 ? -2.940 7.712 4.939 1.00 97.94 95 LEU A C 1
ATOM 764 O O . LEU A 1 95 ? -3.898 6.967 4.734 1.00 97.94 95 LEU A O 1
ATOM 768 N N . ARG A 1 96 ? -3.003 9.025 4.684 1.00 98.19 96 ARG A N 1
ATOM 769 C CA . ARG A 1 96 ? -4.195 9.687 4.135 1.00 98.19 96 ARG A CA 1
ATOM 770 C C . ARG A 1 96 ? -4.610 9.056 2.812 1.00 98.19 96 ARG A C 1
ATOM 772 O O . ARG A 1 96 ? -5.798 8.794 2.625 1.00 98.19 96 ARG A O 1
ATOM 779 N N . ARG A 1 97 ? -3.664 8.766 1.915 1.00 97.75 97 ARG A N 1
ATOM 780 C CA . ARG A 1 97 ? -3.943 8.075 0.644 1.00 97.75 97 ARG A CA 1
ATOM 781 C C . ARG A 1 97 ? -4.485 6.663 0.865 1.00 97.75 97 ARG A C 1
ATOM 783 O O . ARG A 1 97 ? -5.478 6.307 0.233 1.00 97.75 97 ARG A O 1
ATOM 790 N N . ARG A 1 98 ? -3.921 5.891 1.803 1.00 97.88 98 ARG A N 1
ATOM 791 C CA . ARG A 1 98 ? -4.450 4.558 2.152 1.00 97.88 98 ARG A CA 1
ATOM 792 C C . ARG A 1 98 ? -5.858 4.615 2.737 1.00 97.88 98 ARG A C 1
ATOM 794 O O . ARG A 1 98 ? -6.720 3.865 2.298 1.00 97.88 98 ARG A O 1
ATOM 801 N N . ILE A 1 99 ? -6.129 5.523 3.675 1.00 98.50 99 ILE A N 1
ATOM 802 C CA . ILE A 1 99 ? -7.476 5.686 4.251 1.00 98.50 99 ILE A CA 1
ATOM 803 C C . ILE A 1 99 ? -8.471 6.167 3.185 1.00 98.50 99 ILE A C 1
ATOM 805 O O . ILE A 1 99 ? -9.607 5.700 3.158 1.00 98.50 99 ILE A O 1
ATOM 809 N N . SER A 1 100 ? -8.044 7.043 2.271 1.00 98.19 100 SER A N 1
ATOM 810 C CA . SER A 1 100 ? -8.863 7.467 1.125 1.00 98.19 100 SER A CA 1
ATOM 811 C C . SER A 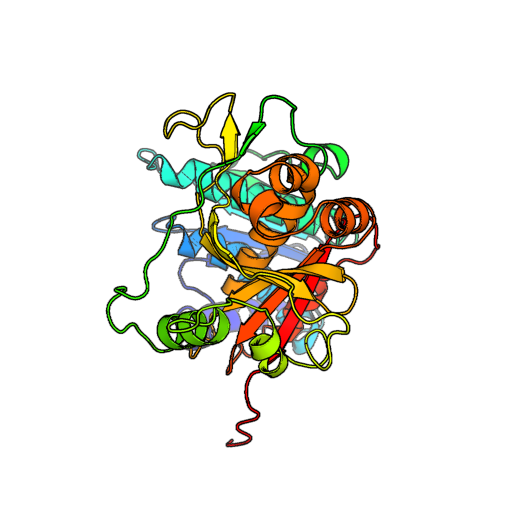1 100 ? -9.240 6.267 0.253 1.00 98.19 100 SER A C 1
ATOM 813 O O . SER A 1 100 ? -10.419 6.048 -0.008 1.00 98.19 100 SER A O 1
ATOM 815 N N . PHE A 1 101 ? -8.262 5.424 -0.100 1.00 97.06 101 PHE A N 1
ATOM 816 C CA . PHE A 1 101 ? -8.507 4.172 -0.816 1.00 97.06 101 PHE A CA 1
ATOM 817 C C . PHE A 1 101 ? -9.484 3.254 -0.069 1.00 97.06 101 PHE A C 1
ATOM 819 O O . PHE A 1 101 ? -10.430 2.746 -0.667 1.00 97.06 101 PHE A O 1
ATOM 826 N N . LEU A 1 102 ? -9.288 3.057 1.240 1.00 96.88 102 LEU A N 1
ATOM 827 C CA . LEU A 1 102 ? -10.174 2.228 2.058 1.00 96.88 102 LEU A CA 1
ATOM 828 C C . LEU A 1 102 ? -11.608 2.766 2.056 1.00 96.88 102 LEU A C 1
ATOM 830 O O . LEU A 1 102 ? -12.533 1.967 1.925 1.00 96.88 102 LEU A O 1
ATOM 834 N N . SER A 1 103 ? -11.782 4.088 2.135 1.00 96.50 103 SER A N 1
ATOM 835 C CA . SER A 1 103 ? -13.084 4.760 2.064 1.00 96.50 103 SER A CA 1
ATOM 836 C C . SER A 1 103 ? -13.800 4.501 0.741 1.00 96.50 103 SER A C 1
ATOM 838 O O . SER A 1 103 ? -14.956 4.085 0.729 1.00 96.50 103 SER A O 1
ATOM 840 N N . ILE A 1 104 ? -13.083 4.650 -0.374 1.00 94.62 104 ILE A N 1
ATOM 841 C CA . ILE A 1 104 ? -13.617 4.421 -1.722 1.00 94.62 104 ILE A CA 1
ATOM 842 C C . ILE A 1 104 ? -13.970 2.936 -1.927 1.00 94.62 104 ILE A C 1
ATOM 844 O O . ILE A 1 104 ? -15.055 2.597 -2.395 1.00 94.62 104 ILE A O 1
ATOM 848 N N . ASN A 1 105 ? -13.076 2.020 -1.542 1.00 94.12 105 ASN A N 1
ATOM 849 C CA . ASN A 1 105 ? -13.228 0.586 -1.809 1.00 94.12 105 ASN A CA 1
ATOM 850 C C . ASN A 1 105 ? -14.222 -0.122 -0.857 1.00 94.12 105 ASN A C 1
ATOM 852 O O . ASN A 1 105 ? -14.720 -1.221 -1.139 1.00 94.12 105 ASN A O 1
ATOM 856 N N . ASN A 1 106 ? -14.552 0.496 0.280 1.00 95.00 106 ASN A N 1
ATOM 857 C CA . ASN A 1 106 ? -15.430 -0.075 1.300 1.00 95.00 106 ASN A CA 1
ATOM 858 C C . ASN A 1 106 ? -16.613 0.858 1.617 1.00 95.00 106 ASN A C 1
ATOM 860 O O . ASN A 1 106 ? -16.737 1.300 2.755 1.00 95.00 106 ASN A O 1
ATOM 864 N N . PRO A 1 107 ? -17.546 1.080 0.668 1.00 93.25 107 PRO A N 1
ATOM 865 C CA . PRO A 1 107 ? -18.622 2.074 0.808 1.00 93.25 107 PRO A CA 1
ATOM 866 C C . PRO A 1 107 ? -19.602 1.802 1.961 1.00 93.25 107 PRO A C 1
ATOM 868 O O . PRO A 1 107 ? -20.338 2.691 2.375 1.00 93.25 107 PRO A O 1
ATOM 871 N N . ASN A 1 108 ? -19.611 0.580 2.501 1.00 94.75 108 ASN A N 1
ATOM 872 C CA . ASN A 1 108 ? -20.443 0.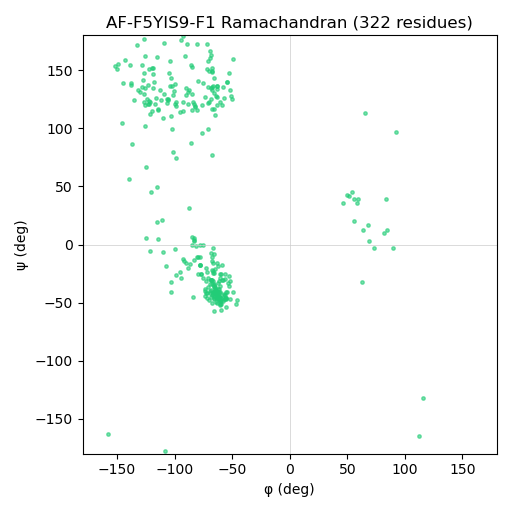210 3.648 1.00 94.75 108 ASN A CA 1
ATOM 873 C C . ASN A 1 108 ? -19.866 0.697 4.989 1.00 94.75 108 ASN A C 1
ATOM 875 O O . ASN A 1 108 ? -20.545 0.606 6.008 1.00 94.75 108 ASN A O 1
ATOM 879 N N . ILE A 1 109 ? -18.618 1.177 5.007 1.00 97.50 109 ILE A N 1
ATOM 880 C CA . ILE A 1 109 ? -17.948 1.696 6.198 1.00 97.50 109 ILE A CA 1
ATOM 881 C C . ILE A 1 109 ? -17.525 3.133 5.909 1.00 97.50 109 ILE A C 1
ATOM 883 O O . ILE A 1 109 ? -16.786 3.406 4.970 1.00 97.50 109 ILE A O 1
ATOM 887 N N . THR A 1 110 ? -17.971 4.067 6.741 1.00 98.31 110 THR A N 1
ATOM 888 C CA . THR A 1 110 ? -17.530 5.460 6.660 1.00 98.31 110 THR A CA 1
ATOM 889 C C . THR A 1 110 ? -16.191 5.622 7.368 1.00 98.31 110 THR A C 1
ATOM 891 O O . THR A 1 110 ? -16.111 5.414 8.578 1.00 98.31 110 THR A O 1
ATOM 894 N N . PHE A 1 111 ? -15.157 6.049 6.648 1.00 98.56 111 PHE A N 1
ATOM 895 C CA . PHE A 1 111 ? -13.852 6.356 7.233 1.00 98.56 111 PHE A CA 1
ATOM 896 C C . PHE A 1 111 ? -13.649 7.865 7.349 1.00 98.56 111 PHE A C 1
ATOM 898 O O . PHE A 1 111 ? -13.931 8.612 6.413 1.00 98.56 111 PHE A O 1
ATOM 905 N N . THR A 1 112 ? -13.128 8.311 8.487 1.00 98.50 112 THR A N 1
ATOM 906 C CA . THR A 1 112 ? -12.719 9.701 8.716 1.00 98.50 112 THR A CA 1
ATOM 907 C C . THR A 1 112 ? -11.289 9.740 9.249 1.00 98.50 112 THR A C 1
ATOM 909 O O . THR A 1 112 ? -10.804 8.774 9.844 1.00 98.50 112 THR A O 1
ATOM 912 N N . LEU A 1 113 ? -10.596 10.852 9.013 1.00 98.56 113 LEU A N 1
ATOM 913 C CA . LEU A 1 113 ? -9.244 11.097 9.502 1.00 98.56 113 LEU A CA 1
ATOM 914 C C . LEU A 1 113 ? -9.196 12.487 10.129 1.00 98.56 113 LEU A C 1
ATOM 916 O O . LEU A 1 113 ? -9.641 13.450 9.515 1.00 98.56 113 LEU A O 1
ATOM 920 N N . SER A 1 114 ? -8.620 12.596 11.321 1.00 98.00 114 SER A N 1
ATOM 921 C CA . SER A 1 114 ? -8.405 13.869 12.004 1.00 98.00 114 SER A CA 1
ATOM 922 C C . SER A 1 114 ? -6.948 14.035 12.430 1.00 98.00 114 SER A C 1
ATOM 924 O O . SER A 1 114 ? -6.293 13.083 12.866 1.00 98.00 114 SER A O 1
ATOM 926 N N . LEU A 1 115 ? -6.443 15.262 12.301 1.00 96.06 115 LEU A N 1
ATOM 927 C CA . LEU A 1 115 ? -5.111 15.680 12.728 1.00 96.06 115 LEU A CA 1
ATOM 928 C C . LEU A 1 115 ? -5.247 16.832 13.724 1.00 96.06 115 LEU A C 1
ATOM 930 O O . LEU A 1 115 ? -5.814 17.866 13.383 1.00 96.06 115 LEU A O 1
ATOM 934 N N . ASN A 1 116 ? -4.740 16.684 14.951 1.00 93.50 116 ASN A N 1
ATOM 935 C CA . ASN A 1 116 ? -4.894 17.692 16.013 1.00 93.50 116 ASN A CA 1
ATOM 936 C C . ASN A 1 116 ? -6.358 18.120 16.224 1.00 93.50 116 ASN A C 1
ATOM 938 O O . ASN A 1 116 ? -6.650 19.307 16.389 1.00 93.50 116 ASN A O 1
ATOM 942 N N . LYS A 1 117 ? -7.280 17.148 16.200 1.00 91.69 117 LYS A N 1
ATOM 943 C CA . LYS A 1 117 ? -8.741 17.349 16.295 1.00 91.69 117 LYS A CA 1
ATOM 944 C C . LYS A 1 117 ? -9.372 18.147 15.143 1.00 91.69 117 LYS A C 1
ATOM 946 O O . LYS A 1 117 ? -10.520 18.562 15.263 1.00 91.69 117 LYS A O 1
ATOM 951 N N . GLN A 1 118 ? -8.644 18.379 14.054 1.00 95.81 118 GLN A N 1
ATOM 952 C CA . GLN A 1 118 ? -9.193 18.956 12.831 1.00 95.81 118 GLN A CA 1
ATOM 953 C C . GLN A 1 118 ? -9.450 17.849 11.820 1.00 95.81 118 GLN A C 1
ATOM 955 O O . GLN A 1 118 ? -8.572 17.019 11.582 1.00 95.81 118 GLN A O 1
ATOM 960 N N . ASP A 1 119 ? -10.636 17.851 11.223 1.00 97.12 119 ASP A N 1
ATOM 961 C CA . ASP A 1 119 ? -10.986 16.886 10.189 1.00 97.12 119 ASP A CA 1
ATOM 962 C C . ASP A 1 119 ? -10.149 17.119 8.932 1.00 97.12 119 ASP A C 1
ATOM 964 O O . ASP A 1 119 ? -9.990 18.240 8.443 1.00 97.12 119 ASP A O 1
ATOM 968 N N . ILE A 1 120 ? -9.611 16.026 8.405 1.00 98.12 120 ILE A N 1
ATOM 969 C CA . ILE A 1 120 ? -8.801 16.002 7.199 1.00 98.12 120 ILE A CA 1
ATOM 970 C C . ILE A 1 120 ? -9.636 15.393 6.086 1.00 98.12 120 ILE A C 1
ATOM 972 O O . ILE A 1 120 ? -10.084 14.250 6.163 1.00 98.12 120 ILE A O 1
ATOM 976 N N . VAL A 1 121 ? -9.814 16.169 5.021 1.00 97.75 121 VAL A N 1
ATOM 977 C CA . VAL A 1 121 ? -10.549 15.735 3.834 1.00 97.75 121 VAL A CA 1
ATOM 978 C C . VAL A 1 121 ? -9.810 14.560 3.193 1.00 97.75 121 VAL A C 1
ATOM 980 O O . VAL A 1 121 ? -8.647 14.689 2.803 1.00 97.75 121 VAL A O 1
ATOM 983 N N . LEU A 1 122 ? -10.463 13.407 3.083 1.00 98.44 122 LEU A N 1
ATOM 984 C CA . LEU A 1 122 ? -9.938 12.278 2.319 1.00 98.44 122 LEU A CA 1
ATOM 985 C C . LEU A 1 122 ? -10.025 12.577 0.820 1.00 98.44 122 LEU A C 1
ATOM 987 O O . LEU A 1 122 ? -10.884 13.338 0.381 1.00 98.44 122 LEU A O 1
ATOM 991 N N . TYR A 1 123 ? -9.116 12.001 0.041 1.00 97.81 123 TYR A N 1
ATOM 992 C CA . TYR A 1 123 ? -9.186 12.100 -1.411 1.00 97.81 123 TYR A CA 1
ATOM 993 C C . TYR A 1 123 ? -10.391 11.307 -1.920 1.00 97.81 123 TYR A C 1
ATOM 995 O O . TYR A 1 123 ? -10.610 10.171 -1.496 1.00 97.81 123 TYR A O 1
ATOM 1003 N N . ASP A 1 124 ? -11.157 11.900 -2.833 1.00 95.69 124 ASP A N 1
ATOM 1004 C CA . ASP A 1 124 ? -12.092 11.138 -3.653 1.00 95.69 124 ASP A CA 1
ATOM 1005 C C . ASP A 1 124 ? -11.329 10.290 -4.686 1.00 95.69 124 ASP A C 1
ATOM 1007 O O . ASP A 1 124 ? -10.106 10.385 -4.823 1.00 95.69 124 ASP A O 1
ATOM 1011 N N . GLU A 1 125 ? -12.048 9.431 -5.407 1.00 93.31 125 GLU A N 1
ATOM 1012 C CA . GLU A 1 125 ? -11.454 8.531 -6.399 1.00 93.31 125 GLU A CA 1
ATOM 1013 C C . GLU A 1 125 ? -10.660 9.290 -7.466 1.00 93.31 125 GLU A C 1
ATOM 1015 O O . GLU A 1 125 ? -9.509 8.951 -7.752 1.00 93.31 125 GLU A O 1
ATOM 1020 N N . THR A 1 126 ? -11.232 10.374 -7.995 1.00 92.94 126 THR A N 1
ATOM 1021 C CA . THR A 1 126 ? -10.582 11.185 -9.026 1.00 92.94 126 THR A CA 1
ATOM 1022 C C . THR A 1 126 ? -9.275 11.770 -8.509 1.00 92.94 126 THR A C 1
ATOM 1024 O O . THR A 1 126 ? -8.241 11.573 -9.134 1.00 92.94 126 THR A O 1
ATOM 1027 N N . THR A 1 127 ? -9.285 12.429 -7.352 1.00 94.62 127 THR A N 1
ATOM 1028 C CA . THR A 1 127 ? -8.107 13.102 -6.790 1.00 94.62 127 THR A CA 1
ATOM 1029 C C . THR A 1 127 ? -7.062 12.104 -6.287 1.00 94.62 127 THR A C 1
ATOM 1031 O O . THR A 1 127 ? -5.864 12.403 -6.270 1.00 94.62 127 THR A O 1
ATOM 1034 N N . LEU A 1 128 ? -7.478 10.909 -5.857 1.00 95.31 128 LEU A N 1
ATOM 1035 C CA . LEU A 1 128 ? -6.552 9.860 -5.441 1.00 95.31 128 LEU A CA 1
ATOM 1036 C C . LEU A 1 128 ? -5.792 9.286 -6.640 1.00 95.31 128 LEU A C 1
ATOM 1038 O O . LEU A 1 128 ? -4.572 9.174 -6.565 1.00 95.31 128 LEU A O 1
ATOM 1042 N N . PHE A 1 129 ? -6.480 8.952 -7.734 1.00 92.88 129 PHE A N 1
ATOM 1043 C CA . PHE A 1 129 ? -5.872 8.249 -8.869 1.00 92.88 129 PHE A CA 1
ATOM 1044 C C . PHE A 1 129 ? -5.370 9.169 -9.991 1.00 92.88 129 PHE A C 1
ATOM 1046 O O . PHE A 1 129 ? -4.373 8.838 -10.629 1.00 92.88 129 PHE A O 1
ATOM 1053 N N . HIS A 1 130 ? -5.974 10.343 -10.183 1.00 92.31 130 HIS A N 1
ATOM 1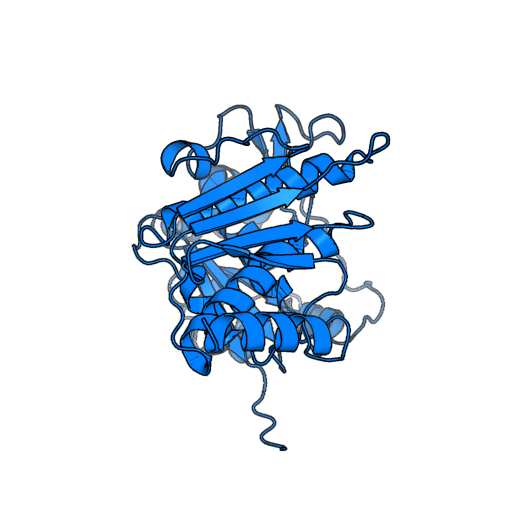054 C CA . HIS A 1 130 ? -5.536 11.371 -11.134 1.00 92.31 130 HIS A CA 1
ATOM 1055 C C . HIS A 1 130 ? -4.795 12.469 -10.377 1.00 92.31 130 HIS A C 1
ATOM 1057 O O . HIS A 1 130 ? -5.346 13.508 -10.006 1.00 92.31 130 HIS A O 1
ATOM 1063 N N . ARG A 1 131 ? -3.528 12.181 -10.073 1.00 93.88 131 ARG A N 1
ATOM 1064 C CA . ARG A 1 131 ? -2.677 13.084 -9.300 1.00 93.88 131 ARG A CA 1
ATOM 1065 C C . ARG A 1 131 ? -2.366 14.367 -10.082 1.00 93.88 131 ARG A C 1
ATOM 1067 O O . ARG A 1 131 ? -2.329 14.322 -11.308 1.00 93.88 131 ARG A O 1
ATOM 1074 N N . PRO A 1 132 ? -2.121 15.496 -9.393 1.00 94.75 132 PRO A N 1
ATOM 1075 C CA . PRO A 1 132 ? -1.777 16.758 -10.044 1.00 94.75 132 PRO A CA 1
ATOM 1076 C C . PRO A 1 132 ? -0.569 16.649 -10.989 1.00 94.75 132 PRO A C 1
ATOM 1078 O O . PRO A 1 132 ? 0.437 16.035 -10.636 1.00 94.75 132 PRO A O 1
ATOM 1081 N N . ASP A 1 133 ? -0.632 17.319 -12.144 1.00 94.06 133 ASP A N 1
ATOM 1082 C CA . ASP A 1 133 ? 0.406 17.272 -13.194 1.00 94.06 133 ASP A CA 1
ATOM 1083 C C . ASP A 1 133 ? 1.780 17.805 -12.749 1.00 94.06 133 ASP A C 1
ATOM 1085 O O . ASP A 1 133 ? 2.803 17.536 -13.380 1.00 94.06 133 ASP A O 1
ATOM 1089 N N . ASN A 1 134 ? 1.824 18.584 -11.666 1.00 96.00 134 ASN A N 1
ATOM 1090 C CA . ASN A 1 134 ? 3.066 19.062 -11.066 1.00 96.00 134 ASN A CA 1
ATOM 1091 C C . ASN A 1 134 ? 3.751 18.014 -10.175 1.00 96.00 134 ASN A C 1
ATOM 1093 O O . ASN A 1 134 ? 4.889 18.240 -9.770 1.00 96.00 134 ASN A O 1
ATOM 1097 N N . GLU A 1 135 ? 3.114 16.889 -9.841 1.00 96.75 135 GLU A N 1
ATOM 1098 C CA . GLU A 1 135 ? 3.789 15.801 -9.130 1.00 96.75 135 GLU A CA 1
ATOM 1099 C C . GLU A 1 135 ? 4.749 15.055 -10.080 1.00 96.75 135 GLU A C 1
ATOM 1101 O O . GLU A 1 135 ? 4.369 14.586 -11.151 1.00 96.75 135 GLU A O 1
ATOM 1106 N N . VAL A 1 136 ? 6.016 14.918 -9.681 1.00 96.12 136 VAL A N 1
ATOM 1107 C CA . VAL A 1 136 ? 7.055 14.188 -10.427 1.00 96.12 136 VAL A CA 1
ATOM 1108 C C . VAL A 1 136 ? 7.587 13.014 -9.608 1.00 96.12 136 VAL A C 1
ATOM 1110 O O . VAL A 1 136 ? 7.603 13.056 -8.376 1.00 96.12 136 VAL A O 1
ATOM 1113 N N . ILE A 1 137 ? 8.063 11.963 -10.281 1.00 95.81 137 ILE A N 1
ATOM 1114 C CA . ILE A 1 137 ? 8.575 10.748 -9.628 1.00 95.81 137 ILE A CA 1
ATOM 1115 C C . ILE A 1 137 ? 10.103 10.660 -9.627 1.00 95.81 137 ILE A C 1
ATOM 1117 O O . ILE A 1 137 ? 10.788 11.252 -10.463 1.00 95.81 137 ILE A O 1
ATOM 1121 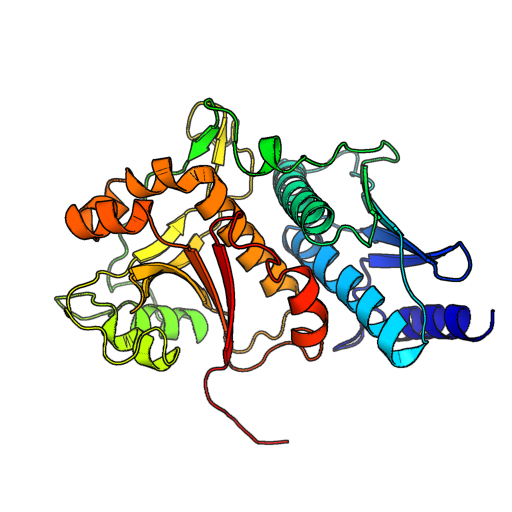N N . HIS A 1 138 ? 10.651 9.872 -8.703 1.00 90.88 138 HIS A N 1
ATOM 1122 C CA . HIS A 1 138 ? 12.069 9.528 -8.680 1.00 90.88 138 HIS A CA 1
ATOM 1123 C C . HIS A 1 138 ? 12.456 8.686 -9.908 1.00 90.88 138 HIS A C 1
ATOM 1125 O O . HIS A 1 138 ? 12.080 7.524 -10.017 1.00 90.88 138 HIS A O 1
ATOM 1131 N N . THR A 1 139 ? 13.258 9.233 -10.822 1.00 84.50 139 THR A N 1
ATOM 1132 C CA . THR A 1 139 ? 13.564 8.564 -12.103 1.00 84.50 139 THR A CA 1
ATOM 1133 C C . THR A 1 139 ? 14.821 7.691 -12.091 1.00 84.50 139 THR A C 1
ATOM 1135 O O . THR A 1 139 ? 15.027 6.893 -13.007 1.00 84.50 139 THR A O 1
ATOM 1138 N N . LYS A 1 140 ? 15.681 7.822 -11.074 1.00 83.69 140 LYS A N 1
ATOM 1139 C CA . LYS A 1 140 ? 16.955 7.092 -10.999 1.00 83.69 140 LYS A CA 1
ATOM 1140 C C . LYS A 1 140 ? 16.794 5.790 -10.225 1.00 83.69 140 LYS A C 1
ATOM 1142 O O . LYS A 1 140 ? 16.579 5.838 -9.019 1.00 83.69 140 LYS A O 1
ATOM 1147 N N . VAL A 1 141 ? 16.968 4.648 -10.885 1.00 82.19 141 VAL A N 1
ATOM 1148 C CA . VAL A 1 141 ? 17.165 3.357 -10.211 1.00 82.19 141 VAL A CA 1
ATOM 1149 C C . VAL A 1 141 ? 18.665 3.169 -9.995 1.00 82.19 141 VAL A C 1
ATOM 1151 O O . VAL A 1 141 ? 19.455 3.355 -10.921 1.00 82.19 141 VAL A O 1
ATOM 1154 N N . ALA A 1 142 ? 19.086 2.859 -8.768 1.00 74.88 142 ALA A N 1
ATOM 1155 C CA . ALA A 1 142 ? 20.501 2.646 -8.484 1.00 74.88 142 ALA A CA 1
ATOM 1156 C C . ALA A 1 142 ? 21.017 1.421 -9.257 1.00 74.88 142 ALA A C 1
ATOM 1158 O O . ALA A 1 142 ? 20.455 0.331 -9.147 1.00 74.88 142 ALA A O 1
ATOM 1159 N N . LYS A 1 143 ? 22.114 1.576 -10.013 1.00 67.31 143 LYS A N 1
ATOM 1160 C CA . LYS A 1 143 ? 22.829 0.425 -10.578 1.00 67.31 143 LYS A CA 1
ATOM 1161 C C . LYS A 1 143 ? 23.462 -0.342 -9.421 1.00 67.31 143 LYS A C 1
ATOM 1163 O O . LYS A 1 143 ? 24.311 0.201 -8.720 1.00 67.31 143 LYS A O 1
ATOM 1168 N N . ARG A 1 144 ? 23.043 -1.588 -9.209 1.00 65.69 144 ARG A N 1
ATOM 1169 C CA . ARG A 1 144 ? 23.612 -2.457 -8.176 1.00 65.69 144 ARG A CA 1
ATOM 1170 C C . ARG A 1 144 ? 24.481 -3.538 -8.815 1.00 65.69 144 ARG A C 1
ATOM 1172 O O . ARG A 1 144 ? 24.007 -4.260 -9.699 1.00 65.69 144 ARG A O 1
ATOM 1179 N N . SER A 1 145 ? 25.736 -3.628 -8.377 1.00 59.12 145 SER A N 1
ATOM 1180 C CA . SER A 1 145 ? 26.659 -4.691 -8.782 1.00 59.12 145 SER A CA 1
ATOM 1181 C C . SER A 1 145 ? 26.401 -5.974 -7.988 1.00 59.12 145 SER A C 1
ATOM 1183 O O . SER A 1 145 ? 25.605 -6.001 -7.045 1.00 59.12 145 SER A O 1
ATOM 1185 N N . ASP A 1 146 ? 27.073 -7.052 -8.384 1.00 59.97 146 ASP A N 1
ATOM 1186 C CA . ASP A 1 146 ? 27.061 -8.316 -7.646 1.00 59.97 146 ASP A CA 1
ATOM 1187 C C . ASP A 1 146 ? 27.933 -8.250 -6.368 1.00 59.97 146 ASP A C 1
ATOM 1189 O O . ASP A 1 146 ? 27.959 -9.197 -5.583 1.00 59.97 146 ASP A O 1
ATOM 1193 N N . ASP A 1 147 ? 28.572 -7.111 -6.086 1.00 55.47 147 ASP A N 1
ATOM 1194 C CA . ASP A 1 147 ? 29.449 -6.918 -4.920 1.00 55.47 147 ASP A CA 1
ATOM 1195 C C . ASP A 1 147 ? 28.689 -6.558 -3.634 1.00 55.47 147 ASP A C 1
ATOM 1197 O O . ASP A 1 147 ? 29.299 -6.298 -2.594 1.00 55.47 147 ASP A O 1
ATOM 1201 N N . ASP A 1 148 ? 27.351 -6.538 -3.674 1.00 58.72 148 ASP A N 1
ATOM 1202 C CA . ASP A 1 148 ? 26.545 -6.360 -2.468 1.00 58.72 148 ASP A CA 1
ATOM 1203 C C . ASP A 1 148 ? 26.904 -7.453 -1.448 1.00 58.72 148 ASP A C 1
ATOM 1205 O O . ASP A 1 148 ? 26.869 -8.653 -1.759 1.00 58.72 148 ASP A O 1
ATOM 1209 N N . LYS A 1 149 ? 27.253 -7.019 -0.228 1.00 53.81 149 LYS A N 1
ATOM 1210 C CA . LYS A 1 149 ? 27.634 -7.895 0.888 1.00 53.81 149 LYS A CA 1
ATOM 1211 C C . LYS A 1 149 ? 26.561 -8.970 1.127 1.00 53.81 149 LYS A C 1
ATOM 1213 O O . LYS A 1 149 ? 25.377 -8.676 0.943 1.00 53.81 149 LYS A O 1
ATOM 1218 N N . PRO A 1 150 ? 26.940 -10.182 1.582 1.00 56.62 150 PRO A N 1
ATOM 1219 C CA . PRO A 1 150 ? 25.974 -11.182 2.028 1.00 56.62 150 PRO A CA 1
ATOM 1220 C C . PRO A 1 150 ? 24.993 -10.549 3.019 1.00 56.62 150 PRO A C 1
ATOM 1222 O O . PRO A 1 150 ? 25.412 -9.911 3.988 1.00 56.62 150 PRO A O 1
ATOM 1225 N N . GLY A 1 151 ? 23.700 -10.661 2.723 1.00 60.62 151 GLY A N 1
ATOM 1226 C CA . GLY A 1 151 ? 22.632 -10.040 3.499 1.00 60.62 151 GLY A CA 1
ATOM 1227 C C . GLY A 1 151 ? 21.806 -11.061 4.274 1.00 60.62 151 GLY A C 1
ATOM 1228 O O . GLY A 1 151 ? 21.938 -12.270 4.083 1.00 60.62 151 GLY A O 1
ATOM 1229 N N . LEU A 1 152 ? 20.907 -10.544 5.115 1.00 73.69 152 LEU A N 1
ATOM 1230 C CA . LEU A 1 152 ? 19.821 -11.295 5.758 1.00 73.69 152 LEU A CA 1
ATOM 1231 C C . LEU A 1 152 ? 19.038 -12.139 4.731 1.00 73.69 152 LEU A C 1
ATOM 1233 O O . LEU A 1 152 ? 19.077 -11.845 3.534 1.00 73.69 152 LEU A O 1
ATOM 1237 N N . LEU A 1 153 ? 18.311 -13.164 5.195 1.00 83.44 153 LEU A N 1
ATOM 1238 C CA . LEU A 1 153 ? 17.596 -14.132 4.347 1.00 83.44 153 LEU A CA 1
ATOM 1239 C C . LEU A 1 153 ? 16.795 -13.466 3.212 1.00 83.44 153 LEU A C 1
ATOM 1241 O O . LEU A 1 153 ? 16.960 -13.839 2.053 1.00 83.44 153 LEU A O 1
ATOM 1245 N N . GLU A 1 154 ? 16.016 -12.426 3.526 1.00 84.94 154 GLU A N 1
ATOM 1246 C CA . GLU A 1 154 ? 15.245 -11.633 2.554 1.00 84.94 154 GLU A CA 1
ATOM 1247 C C . GLU A 1 154 ? 16.119 -11.062 1.425 1.00 84.94 154 GLU A C 1
ATOM 1249 O O . GLU A 1 154 ? 15.797 -11.218 0.249 1.00 84.94 154 GLU A O 1
ATOM 1254 N N . LYS A 1 155 ? 17.273 -10.466 1.756 1.00 86.00 155 LYS A N 1
ATOM 1255 C CA . LYS A 1 155 ? 18.193 -9.872 0.772 1.00 86.00 155 LYS A CA 1
ATOM 1256 C C . LYS A 1 155 ? 18.915 -10.920 -0.064 1.00 86.00 155 LYS A C 1
ATOM 1258 O O . LYS A 1 155 ? 19.115 -10.715 -1.261 1.00 86.00 155 LYS A O 1
ATOM 1263 N N . SER A 1 156 ? 19.271 -12.050 0.539 1.00 87.31 156 SER A N 1
ATOM 1264 C CA . SER A 1 156 ? 19.854 -13.177 -0.193 1.00 87.31 156 SER A CA 1
ATOM 1265 C C . SER A 1 156 ? 18.842 -13.791 -1.167 1.00 87.31 156 SER A C 1
ATOM 1267 O O . SER A 1 156 ? 19.178 -14.051 -2.323 1.00 87.31 156 SER A O 1
ATOM 1269 N N . PHE A 1 157 ? 17.582 -13.933 -0.749 1.00 90.62 157 PHE A N 1
ATOM 1270 C CA . PHE A 1 157 ? 16.503 -14.409 -1.611 1.00 90.62 157 PHE A CA 1
ATOM 1271 C C . PHE A 1 157 ? 16.172 -13.412 -2.730 1.00 90.62 157 PHE A C 1
ATOM 1273 O O . PHE A 1 157 ? 16.086 -13.808 -3.889 1.00 90.62 157 PHE A O 1
ATOM 1280 N N . GLN A 1 158 ? 16.095 -12.112 -2.428 1.00 91.81 158 GLN A N 1
ATOM 1281 C CA . GLN A 1 158 ? 15.955 -11.052 -3.432 1.00 91.81 158 GLN A CA 1
ATOM 1282 C C . GLN A 1 158 ? 17.070 -11.118 -4.484 1.00 91.81 158 GLN A C 1
ATOM 1284 O O . GLN A 1 158 ? 16.794 -11.046 -5.680 1.00 91.81 158 GLN A O 1
ATOM 1289 N N . ALA A 1 159 ? 18.328 -11.275 -4.056 1.00 89.06 159 ALA A N 1
ATOM 1290 C CA . ALA A 1 159 ? 19.473 -11.382 -4.957 1.00 89.06 159 ALA A CA 1
ATOM 1291 C C . ALA A 1 159 ? 19.400 -12.634 -5.848 1.00 89.06 159 ALA A C 1
ATOM 1293 O O . ALA A 1 159 ? 19.715 -12.557 -7.037 1.00 89.06 159 ALA A O 1
ATOM 1294 N N . PHE A 1 160 ? 18.946 -13.764 -5.297 1.00 90.44 160 PHE A N 1
ATOM 1295 C CA . PHE A 1 160 ? 18.671 -14.973 -6.070 1.00 90.44 160 PHE A CA 1
ATOM 1296 C C . PHE A 1 160 ? 17.586 -14.726 -7.126 1.00 90.44 160 PHE A C 1
ATOM 1298 O O . PHE A 1 160 ? 17.830 -14.973 -8.305 1.00 90.44 160 PHE A O 1
ATOM 1305 N N . LEU A 1 161 ? 16.425 -14.185 -6.737 1.00 91.38 161 LEU A N 1
ATOM 1306 C CA . LEU A 1 161 ? 15.318 -13.900 -7.659 1.00 91.38 161 LEU A CA 1
ATOM 1307 C C . LEU A 1 161 ? 15.712 -12.908 -8.761 1.00 91.38 161 LEU A C 1
ATOM 1309 O O . LEU A 1 161 ? 15.291 -13.060 -9.903 1.00 91.38 161 LEU A O 1
ATOM 1313 N N . TYR A 1 162 ? 16.552 -11.928 -8.427 1.00 89.50 162 TYR A N 1
ATOM 1314 C CA . TYR A 1 162 ? 17.110 -10.964 -9.373 1.00 89.50 162 TYR A CA 1
ATOM 1315 C C . TYR A 1 162 ? 18.090 -11.585 -10.384 1.00 89.50 162 TYR A C 1
ATOM 1317 O O . TYR A 1 162 ? 18.329 -11.006 -11.442 1.00 89.50 162 TYR A O 1
ATOM 1325 N N . GLY A 1 163 ? 18.672 -12.748 -10.073 1.00 87.25 163 GLY A N 1
ATOM 1326 C CA . GLY A 1 163 ? 19.670 -13.396 -10.920 1.00 87.25 163 GLY A CA 1
ATOM 1327 C C . GLY A 1 163 ? 21.095 -12.876 -10.711 1.00 87.25 163 GLY A C 1
ATOM 1328 O O . GLY A 1 163 ? 21.837 -12.707 -11.677 1.00 87.25 163 GLY A O 1
ATOM 1329 N N . LYS A 1 164 ? 21.485 -12.597 -9.460 1.00 83.62 164 LYS A N 1
ATOM 1330 C CA . LYS A 1 164 ? 22.876 -12.267 -9.100 1.00 83.62 164 LYS A CA 1
ATOM 1331 C C . LYS A 1 164 ? 23.846 -13.338 -9.634 1.00 83.62 164 LYS A C 1
ATOM 1333 O O . LYS A 1 164 ? 23.601 -14.526 -9.437 1.00 83.62 164 LYS A O 1
ATOM 1338 N N . GLY A 1 165 ? 24.947 -12.919 -10.267 1.00 79.69 165 GLY A N 1
ATOM 1339 C CA . GLY A 1 165 ? 25.967 -13.812 -10.831 1.00 79.69 165 GLY A CA 1
ATOM 1340 C C . GLY A 1 165 ? 25.679 -14.336 -12.241 1.00 79.69 165 GLY A C 1
ATOM 1341 O O . GLY A 1 165 ? 26.343 -15.271 -12.681 1.00 79.69 165 GLY A O 1
ATOM 1342 N N . LEU A 1 166 ? 24.691 -13.778 -12.945 1.00 81.62 166 LEU A N 1
ATOM 1343 C CA . LEU A 1 166 ? 24.298 -14.219 -14.286 1.00 81.62 166 LEU A CA 1
ATOM 1344 C C . LEU A 1 166 ? 24.475 -13.115 -15.315 1.00 81.62 166 LEU A C 1
ATOM 1346 O O . LEU A 1 166 ? 24.226 -11.943 -15.028 1.00 81.62 166 LEU A O 1
ATOM 1350 N N . GLU A 1 167 ? 24.813 -13.521 -16.537 1.00 75.19 167 GLU A N 1
ATOM 1351 C CA . GLU A 1 167 ? 24.936 -12.620 -17.684 1.00 75.19 167 GLU A CA 1
ATOM 1352 C C . GLU A 1 167 ? 23.589 -11.987 -18.063 1.00 75.19 167 GLU A C 1
ATOM 1354 O O . GLU A 1 167 ? 23.525 -10.791 -18.344 1.00 75.19 167 GLU A O 1
ATOM 1359 N N . THR A 1 168 ? 22.498 -12.762 -18.009 1.00 75.06 168 THR A N 1
ATOM 1360 C CA . THR A 1 168 ? 21.132 -12.290 -18.271 1.00 75.06 168 THR A CA 1
ATOM 1361 C C . THR A 1 168 ? 20.249 -12.414 -17.029 1.00 75.06 168 THR A C 1
ATOM 1363 O O . THR A 1 168 ? 20.108 -13.472 -16.412 1.00 75.06 168 THR A O 1
ATOM 1366 N N . ARG A 1 169 ? 19.627 -11.293 -16.649 1.00 82.81 169 ARG A N 1
ATOM 1367 C CA . ARG A 1 169 ? 18.766 -11.173 -15.463 1.00 82.81 169 ARG A CA 1
ATOM 1368 C C . ARG A 1 169 ? 17.296 -11.278 -15.864 1.00 82.81 169 ARG A C 1
ATOM 1370 O O . ARG A 1 169 ? 16.592 -10.271 -15.944 1.00 82.81 169 ARG A O 1
ATOM 1377 N N . THR A 1 170 ? 16.868 -12.500 -16.171 1.00 84.88 170 THR A N 1
ATOM 1378 C CA . THR A 1 170 ? 15.487 -12.824 -16.560 1.00 84.88 170 THR A CA 1
ATOM 1379 C C . THR A 1 170 ? 14.630 -13.199 -15.353 1.00 84.88 170 THR A C 1
ATOM 1381 O O . THR A 1 170 ? 15.129 -13.546 -14.278 1.00 84.88 170 THR A O 1
ATOM 1384 N N . ASN A 1 171 ? 13.314 -13.145 -15.534 1.00 84.44 171 ASN A N 1
ATOM 1385 C CA . ASN A 1 171 ? 12.334 -13.402 -14.486 1.00 84.44 171 ASN A CA 1
ATOM 1386 C C . ASN A 1 171 ? 12.002 -14.892 -14.254 1.00 84.44 171 ASN A C 1
ATOM 1388 O O . ASN A 1 171 ? 11.160 -15.189 -13.409 1.00 84.44 171 ASN A O 1
ATOM 1392 N N . ASP A 1 172 ? 12.687 -15.829 -14.924 1.00 85.25 172 ASP A N 1
ATOM 1393 C CA . ASP A 1 172 ? 12.436 -17.280 -14.830 1.00 85.25 172 ASP A CA 1
ATOM 1394 C C . ASP A 1 172 ? 12.439 -17.806 -13.382 1.00 85.25 172 ASP A C 1
ATOM 1396 O O . ASP A 1 172 ? 11.655 -18.681 -13.011 1.00 85.25 172 ASP A O 1
ATOM 1400 N N . ARG A 1 173 ? 13.304 -17.246 -12.527 1.00 89.62 173 ARG A N 1
ATOM 1401 C CA . ARG A 1 173 ? 13.430 -17.643 -11.111 1.00 89.62 173 ARG A CA 1
ATOM 1402 C C . ARG A 1 173 ? 12.202 -17.304 -10.282 1.00 89.62 173 ARG A C 1
ATOM 1404 O O . ARG A 1 173 ? 11.969 -17.952 -9.264 1.00 89.62 173 ARG A O 1
ATOM 1411 N N . LEU A 1 174 ? 11.399 -16.334 -10.717 1.00 91.56 174 LEU A N 1
ATOM 1412 C CA . LEU A 1 174 ? 10.160 -15.974 -10.035 1.00 91.56 174 LEU A CA 1
ATOM 1413 C C . LEU A 1 174 ? 9.100 -17.072 -10.145 1.00 91.56 174 LEU A C 1
ATOM 1415 O O . LEU A 1 174 ? 8.103 -16.986 -9.441 1.00 91.56 174 LEU A O 1
ATOM 1419 N N . ALA A 1 175 ? 9.312 -18.131 -10.937 1.00 90.31 175 ALA A N 1
ATOM 1420 C CA . ALA A 1 175 ? 8.442 -19.308 -10.950 1.00 90.31 175 ALA A CA 1
ATOM 1421 C C . ALA A 1 175 ? 8.222 -19.916 -9.547 1.00 90.31 175 ALA A C 1
ATOM 1423 O O . ALA A 1 175 ? 7.160 -20.480 -9.292 1.00 90.31 175 ALA A O 1
ATOM 1424 N N . ILE A 1 176 ? 9.174 -19.750 -8.616 1.00 90.88 176 ILE A N 1
ATOM 1425 C CA . ILE A 1 176 ? 9.012 -20.155 -7.207 1.00 90.88 176 ILE A CA 1
ATOM 1426 C C . ILE A 1 176 ? 7.911 -19.368 -6.472 1.00 90.88 176 ILE A C 1
ATOM 1428 O O . ILE A 1 176 ? 7.370 -19.842 -5.479 1.00 90.88 176 ILE A O 1
ATOM 1432 N N . LEU A 1 177 ? 7.545 -18.183 -6.972 1.00 92.12 177 LEU A N 1
ATOM 1433 C CA . LEU A 1 177 ? 6.467 -17.344 -6.441 1.00 92.12 177 LEU A CA 1
ATOM 1434 C C . LEU A 1 177 ? 5.075 -17.792 -6.919 1.00 92.12 177 LEU A C 1
ATOM 1436 O O . LEU A 1 177 ? 4.069 -17.197 -6.535 1.00 92.12 177 LEU A O 1
ATOM 1440 N N . GLY A 1 178 ? 5.004 -18.831 -7.757 1.00 89.81 178 GLY A N 1
ATOM 1441 C CA . GLY A 1 178 ? 3.765 -19.499 -8.128 1.00 89.81 178 GLY A CA 1
ATOM 1442 C C . GLY A 1 178 ? 3.346 -19.318 -9.585 1.00 89.81 178 GLY A C 1
ATOM 1443 O O . GLY A 1 178 ? 4.113 -18.920 -10.465 1.00 89.81 178 GLY A O 1
ATOM 1444 N N . GLU A 1 179 ? 2.082 -19.656 -9.840 1.00 88.19 179 GLU A N 1
ATOM 1445 C CA . GLU A 1 179 ? 1.547 -19.897 -11.183 1.00 88.19 179 GLU A CA 1
ATOM 1446 C C . GLU A 1 179 ? 1.648 -18.685 -12.116 1.00 88.19 179 GLU A C 1
ATOM 1448 O O . GLU A 1 179 ? 1.756 -18.864 -13.325 1.00 88.19 179 GLU A O 1
ATOM 1453 N N . ASP A 1 180 ? 1.629 -17.463 -11.579 1.00 90.06 180 ASP A N 1
ATOM 1454 C CA . ASP A 1 180 ? 1.730 -16.216 -12.346 1.00 90.06 180 ASP A CA 1
ATOM 1455 C C . ASP A 1 180 ? 3.094 -16.020 -13.023 1.00 90.06 180 ASP A C 1
ATOM 1457 O O . ASP A 1 180 ? 3.199 -15.210 -13.941 1.00 90.06 180 ASP A O 1
ATOM 1461 N N . PHE A 1 181 ? 4.121 -16.762 -12.613 1.00 89.38 181 PHE A N 1
ATOM 1462 C CA . PHE A 1 181 ? 5.483 -16.659 -13.148 1.00 89.38 181 PHE A CA 1
ATOM 1463 C C . PHE A 1 181 ? 5.989 -17.983 -13.741 1.00 89.38 181 PHE A C 1
ATOM 1465 O O . PHE A 1 181 ? 7.056 -18.033 -14.347 1.00 89.38 181 PHE A O 1
ATOM 1472 N N . TYR A 1 182 ? 5.223 -19.067 -13.600 1.00 83.88 182 TYR A N 1
ATOM 1473 C CA . TYR A 1 182 ? 5.560 -20.373 -14.157 1.00 83.88 182 TYR A CA 1
ATOM 1474 C C . TYR A 1 182 ? 5.320 -20.425 -15.677 1.00 83.88 182 TYR A C 1
ATOM 1476 O O . TYR A 1 182 ? 4.306 -19.928 -16.170 1.00 83.88 182 TYR A O 1
ATOM 1484 N N . GLN A 1 183 ? 6.238 -21.059 -16.420 1.00 74.19 183 GLN A N 1
ATOM 1485 C CA . GLN A 1 183 ? 6.155 -21.268 -17.879 1.00 74.19 183 GLN A CA 1
ATOM 1486 C C . GLN A 1 183 ? 5.833 -19.999 -18.693 1.00 74.19 183 GLN A C 1
ATOM 1488 O O . GLN A 1 183 ? 5.046 -20.033 -19.645 1.00 74.19 183 GLN A O 1
ATOM 1493 N N . MET A 1 184 ? 6.447 -18.863 -18.354 1.00 70.62 184 MET A N 1
ATOM 1494 C CA . MET A 1 184 ? 6.312 -17.653 -19.166 1.00 70.62 184 MET A CA 1
ATOM 1495 C C . MET A 1 184 ? 6.808 -17.907 -20.601 1.00 70.62 184 MET A C 1
ATOM 1497 O O . MET A 1 184 ? 7.953 -18.293 -20.835 1.00 70.62 184 MET A O 1
ATOM 1501 N N . LYS A 1 185 ? 5.915 -17.739 -21.585 1.00 55.47 185 LYS A N 1
ATOM 1502 C CA . LYS A 1 185 ? 6.252 -17.859 -23.011 1.00 55.47 185 LYS A CA 1
ATOM 1503 C C . LYS A 1 185 ? 6.995 -16.591 -23.453 1.00 55.47 185 LYS A C 1
ATOM 1505 O O . LYS A 1 185 ? 6.413 -15.513 -23.394 1.00 55.47 185 LYS A O 1
ATOM 1510 N N . GLY A 1 186 ? 8.234 -16.735 -23.932 1.00 55.62 186 GLY A N 1
ATOM 1511 C CA . GLY A 1 186 ? 9.128 -15.617 -24.279 1.00 55.62 186 GLY A CA 1
ATOM 1512 C C . GLY A 1 186 ? 10.012 -15.250 -23.086 1.00 55.62 186 GLY A C 1
ATOM 1513 O O . GLY A 1 186 ? 9.564 -14.566 -22.174 1.00 55.62 186 GLY A O 1
ATOM 1514 N N . LYS A 1 187 ? 11.239 -15.780 -23.067 1.00 53.44 187 LYS A N 1
ATOM 1515 C CA . LYS A 1 187 ? 12.062 -15.980 -21.860 1.00 53.44 187 LYS A CA 1
ATOM 1516 C C . LYS A 1 187 ? 12.904 -14.786 -21.391 1.00 53.44 187 LYS A C 1
ATOM 1518 O O . LYS A 1 187 ? 13.647 -14.925 -20.429 1.00 53.44 187 LYS A O 1
ATOM 1523 N N . ASP A 1 188 ? 12.757 -13.608 -21.988 1.00 65.31 188 ASP A N 1
ATOM 1524 C CA . ASP A 1 188 ? 13.677 -12.492 -21.725 1.00 65.31 188 ASP A CA 1
ATOM 1525 C C . ASP A 1 188 ? 12.965 -11.259 -21.160 1.00 65.31 188 ASP A C 1
ATOM 1527 O O . ASP A 1 188 ? 13.192 -10.132 -21.593 1.00 65.31 188 ASP A O 1
ATOM 1531 N N . VAL A 1 189 ? 12.069 -11.447 -20.187 1.00 76.00 189 VAL A N 1
ATOM 1532 C CA . VAL A 1 189 ? 11.561 -10.303 -19.422 1.00 76.00 189 VAL A CA 1
ATOM 1533 C C . VAL A 1 189 ? 12.575 -9.976 -18.335 1.00 76.00 189 VAL A C 1
ATOM 1535 O O . VAL A 1 189 ? 12.838 -10.792 -17.446 1.00 76.00 189 VAL A O 1
ATOM 1538 N N . GLY A 1 190 ? 13.130 -8.769 -18.395 1.00 85.44 190 GLY A N 1
ATOM 1539 C CA . GLY A 1 190 ? 14.080 -8.321 -17.395 1.00 85.44 190 GLY A CA 1
ATOM 1540 C C . GLY A 1 190 ? 13.449 -8.076 -16.018 1.00 85.44 190 GLY A C 1
ATOM 1541 O O . GLY A 1 190 ? 12.232 -7.926 -15.846 1.00 85.44 190 GLY A O 1
ATOM 1542 N N . VAL A 1 191 ? 14.312 -8.059 -15.008 1.00 89.62 191 VAL A N 1
ATOM 1543 C CA . VAL A 1 191 ? 13.945 -7.863 -13.604 1.00 89.62 191 VAL A CA 1
ATOM 1544 C C . VAL A 1 191 ? 14.621 -6.602 -13.080 1.00 89.62 191 VAL A C 1
ATOM 1546 O O . VAL A 1 191 ? 15.814 -6.386 -13.285 1.00 89.62 191 VAL A O 1
ATOM 1549 N N . LEU A 1 192 ? 13.864 -5.776 -12.364 1.00 90.69 192 LEU A N 1
ATOM 1550 C CA . LEU A 1 192 ? 14.360 -4.657 -11.568 1.00 90.69 192 LEU A CA 1
ATOM 1551 C C . LEU A 1 192 ? 14.355 -5.041 -10.093 1.00 90.69 192 LEU A C 1
ATOM 1553 O O . LEU A 1 192 ? 13.423 -5.700 -9.641 1.00 90.69 192 LEU A O 1
ATOM 1557 N N . ARG A 1 193 ? 15.359 -4.585 -9.339 1.00 90.50 193 ARG A N 1
ATOM 1558 C CA . ARG A 1 193 ? 15.388 -4.697 -7.876 1.00 90.50 193 ARG A CA 1
ATOM 1559 C C . ARG A 1 193 ? 15.524 -3.334 -7.218 1.00 90.50 193 ARG A C 1
ATOM 1561 O O . ARG A 1 193 ? 16.143 -2.445 -7.799 1.00 90.50 193 ARG A O 1
ATOM 1568 N N . GLU A 1 194 ? 14.981 -3.201 -6.010 1.00 91.69 194 GLU A N 1
ATOM 1569 C CA . GLU A 1 194 ? 15.012 -1.966 -5.209 1.00 91.69 194 GLU A CA 1
ATOM 1570 C C . GLU A 1 194 ? 14.470 -0.738 -5.972 1.00 91.69 194 GLU A C 1
ATOM 1572 O O . GLU A 1 194 ? 15.074 0.338 -5.983 1.00 91.69 194 GLU A O 1
ATOM 1577 N N . PHE A 1 195 ? 13.332 -0.900 -6.652 1.00 93.44 195 PHE A N 1
ATOM 1578 C CA . PHE A 1 195 ? 12.739 0.153 -7.476 1.00 93.44 195 PHE A CA 1
ATOM 1579 C C . PHE A 1 195 ? 12.212 1.315 -6.606 1.00 93.44 195 PHE A C 1
ATOM 1581 O O . PHE A 1 195 ? 11.385 1.077 -5.725 1.00 93.44 195 PHE A O 1
ATOM 1588 N N . PRO A 1 196 ? 12.630 2.573 -6.836 1.00 93.50 196 PRO A N 1
ATOM 1589 C CA . PRO A 1 196 ? 12.275 3.700 -5.981 1.00 93.50 196 PRO A CA 1
ATOM 1590 C C . PRO A 1 196 ? 10.868 4.242 -6.270 1.00 93.50 196 PRO A C 1
ATOM 1592 O O . PRO A 1 196 ? 10.488 4.422 -7.420 1.00 93.50 196 PRO A O 1
ATOM 1595 N N . THR A 1 197 ? 10.128 4.609 -5.222 1.00 93.69 197 THR A N 1
ATOM 1596 C CA . THR A 1 197 ? 8.736 5.118 -5.308 1.00 93.69 197 THR A CA 1
ATOM 1597 C C . THR A 1 197 ? 8.578 6.577 -4.857 1.00 93.69 197 THR A C 1
ATOM 1599 O O . THR A 1 197 ? 7.485 7.035 -4.535 1.00 93.69 197 THR A O 1
ATOM 1602 N N . GLY A 1 198 ? 9.671 7.343 -4.816 1.00 93.81 198 GLY A N 1
ATOM 1603 C CA . GLY A 1 198 ? 9.635 8.737 -4.362 1.00 93.81 198 GLY A CA 1
ATOM 1604 C C . GLY A 1 198 ? 8.763 9.629 -5.255 1.00 93.81 198 GLY A C 1
ATOM 1605 O O . GLY A 1 198 ? 8.869 9.564 -6.482 1.00 93.81 198 GLY A O 1
ATOM 1606 N N . VAL A 1 199 ? 7.951 10.485 -4.628 1.00 96.12 199 VAL A N 1
ATOM 1607 C CA . VAL A 1 199 ? 7.087 11.485 -5.279 1.00 96.12 199 VAL A CA 1
ATOM 1608 C C . VAL A 1 199 ? 7.415 12.871 -4.741 1.00 96.12 199 VAL A C 1
ATOM 1610 O O . VAL A 1 199 ? 7.586 13.052 -3.531 1.00 96.12 199 VAL A O 1
ATOM 1613 N N . PHE A 1 200 ? 7.484 13.850 -5.639 1.00 96.69 200 PHE A N 1
ATOM 1614 C CA . PHE A 1 200 ? 7.925 15.204 -5.343 1.00 96.69 200 PHE A CA 1
ATOM 1615 C C . PHE A 1 200 ? 7.062 16.245 -6.048 1.00 96.69 200 PHE A C 1
ATOM 1617 O O . PHE A 1 200 ? 6.503 15.993 -7.110 1.00 96.69 200 PHE A O 1
ATOM 1624 N N . ASN A 1 201 ? 7.002 17.441 -5.480 1.00 96.62 201 ASN A N 1
ATOM 1625 C CA . ASN A 1 201 ? 6.352 18.590 -6.082 1.00 96.62 201 ASN A CA 1
ATOM 1626 C C . ASN A 1 201 ? 7.312 19.305 -7.051 1.00 96.62 201 ASN A C 1
ATOM 1628 O O . ASN A 1 201 ? 8.337 19.852 -6.638 1.00 96.62 201 ASN A O 1
ATOM 1632 N N . SER A 1 202 ? 6.971 19.320 -8.335 1.00 95.38 202 SER A N 1
ATOM 1633 C CA . SER A 1 202 ? 7.639 19.991 -9.462 1.00 95.38 202 SER A CA 1
ATOM 1634 C C . SER A 1 202 ? 9.064 19.536 -9.808 1.00 95.38 202 SER A C 1
ATOM 1636 O O . SER A 1 202 ? 9.448 19.585 -10.974 1.00 95.38 202 SER A O 1
ATOM 1638 N N . LYS A 1 203 ? 9.887 19.115 -8.841 1.00 95.81 203 LYS A N 1
ATOM 1639 C CA . LYS A 1 203 ? 11.269 18.655 -9.059 1.00 95.81 203 LYS A CA 1
ATOM 1640 C C . LYS A 1 203 ? 11.671 17.607 -8.031 1.00 95.81 203 LYS A C 1
ATOM 1642 O O . LYS A 1 203 ? 11.173 17.615 -6.920 1.00 95.81 203 LYS A O 1
ATOM 1647 N N . VAL A 1 204 ? 12.634 16.751 -8.358 1.00 94.50 204 VAL A N 1
A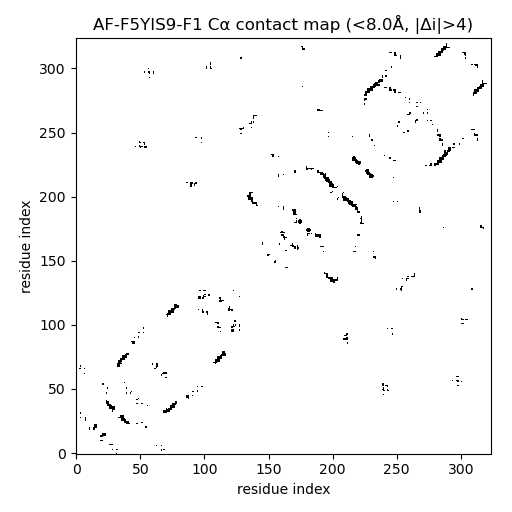TOM 1648 C CA . VAL A 1 204 ? 13.160 15.755 -7.410 1.00 94.50 204 VAL A CA 1
ATOM 1649 C C . VAL A 1 204 ? 14.101 16.437 -6.403 1.00 94.50 204 VAL A C 1
ATOM 1651 O O . VAL A 1 204 ? 15.276 16.652 -6.699 1.00 94.50 204 VAL A O 1
ATOM 1654 N N . SER A 1 205 ? 13.591 16.809 -5.221 1.00 93.88 205 SER A N 1
ATOM 1655 C CA . SER A 1 205 ? 14.397 17.306 -4.090 1.00 93.88 205 SER A CA 1
ATOM 1656 C C . SER A 1 205 ? 13.778 16.975 -2.729 1.00 93.88 205 SER A C 1
ATOM 1658 O O . SER A 1 205 ? 12.564 16.952 -2.588 1.00 93.88 205 SER A O 1
ATOM 1660 N N . GLU A 1 206 ? 14.595 16.817 -1.683 1.00 91.62 206 GLU A N 1
ATOM 1661 C CA . GLU A 1 206 ? 14.091 16.532 -0.323 1.00 91.62 206 GLU A CA 1
ATOM 1662 C C . GLU A 1 206 ? 13.055 17.549 0.171 1.00 91.62 206 GLU A C 1
ATOM 1664 O O . GLU A 1 206 ? 12.031 17.174 0.730 1.00 91.62 206 GLU A O 1
ATOM 1669 N N . SER A 1 207 ? 13.277 18.837 -0.098 1.00 92.75 207 SER A N 1
ATOM 1670 C CA . SER A 1 207 ? 12.371 19.924 0.298 1.00 92.75 207 SER A CA 1
ATOM 1671 C C . SER A 1 207 ? 11.013 19.925 -0.409 1.00 92.75 207 SER A C 1
ATOM 1673 O O . SER A 1 207 ? 10.117 20.649 0.009 1.00 92.75 207 SER A O 1
ATOM 1675 N N . THR A 1 208 ? 10.868 19.168 -1.496 1.00 94.69 208 THR A N 1
ATOM 1676 C CA . THR A 1 208 ? 9.629 19.075 -2.282 1.00 94.69 208 THR A CA 1
ATOM 1677 C C . THR A 1 208 ? 9.012 17.682 -2.212 1.00 94.69 208 THR A C 1
ATOM 1679 O O . THR A 1 208 ? 8.021 17.417 -2.886 1.00 94.69 208 THR A O 1
ATOM 1682 N N . ARG A 1 209 ? 9.584 16.780 -1.409 1.00 95.50 209 ARG A N 1
ATOM 1683 C CA . ARG A 1 209 ? 9.105 15.409 -1.252 1.00 95.50 209 ARG A CA 1
ATOM 1684 C C . ARG A 1 209 ? 7.691 15.402 -0.656 1.00 95.50 209 ARG A C 1
ATOM 1686 O O . ARG A 1 209 ? 7.426 16.106 0.311 1.00 95.50 209 ARG A O 1
ATOM 1693 N N . ILE A 1 210 ? 6.806 14.595 -1.241 1.00 94.88 210 ILE A N 1
ATOM 1694 C CA . ILE A 1 210 ? 5.385 14.491 -0.861 1.00 94.88 210 ILE A CA 1
ATOM 1695 C C . ILE A 1 210 ? 5.126 13.228 -0.034 1.00 94.88 210 ILE A C 1
ATOM 1697 O O . ILE A 1 210 ? 4.402 13.266 0.954 1.00 94.88 210 ILE A O 1
ATOM 1701 N N . MET A 1 211 ? 5.747 12.110 -0.416 1.00 91.94 211 MET A N 1
ATOM 1702 C CA . MET A 1 211 ? 5.623 10.818 0.266 1.00 91.94 211 MET A CA 1
ATOM 1703 C C . MET A 1 211 ? 6.999 10.261 0.644 1.00 91.94 211 MET A C 1
ATOM 1705 O O . MET A 1 211 ? 8.006 10.686 0.070 1.00 91.94 211 MET A O 1
ATOM 1709 N N . PRO A 1 212 ? 7.087 9.297 1.579 1.00 90.81 212 PRO A N 1
ATOM 1710 C CA . PRO A 1 212 ? 8.336 8.610 1.864 1.00 90.81 212 PRO A CA 1
ATOM 1711 C C . PRO A 1 212 ? 8.869 7.943 0.592 1.00 90.81 212 PRO A C 1
ATOM 1713 O O . PRO A 1 212 ? 8.118 7.314 -0.151 1.00 90.81 212 PRO A O 1
ATOM 1716 N N . THR A 1 213 ? 10.171 8.075 0.335 1.00 90.44 213 THR A N 1
ATOM 1717 C CA . THR A 1 213 ? 10.816 7.321 -0.742 1.00 90.44 213 THR A CA 1
ATOM 1718 C C . THR A 1 213 ? 11.105 5.915 -0.241 1.00 90.44 213 THR A C 1
ATOM 1720 O O . THR A 1 213 ? 11.917 5.729 0.664 1.00 90.44 213 THR A O 1
ATOM 1723 N N . GLU A 1 214 ? 10.464 4.932 -0.859 1.00 92.19 214 GLU A N 1
ATOM 1724 C CA . GLU A 1 214 ? 10.646 3.513 -0.566 1.00 92.19 214 GLU A CA 1
ATOM 1725 C C . GLU A 1 214 ? 11.243 2.787 -1.768 1.00 92.19 214 GLU A C 1
ATOM 1727 O O . GLU A 1 214 ? 11.143 3.273 -2.897 1.00 92.19 214 GLU A O 1
ATOM 1732 N N . ALA A 1 215 ? 11.816 1.610 -1.528 1.00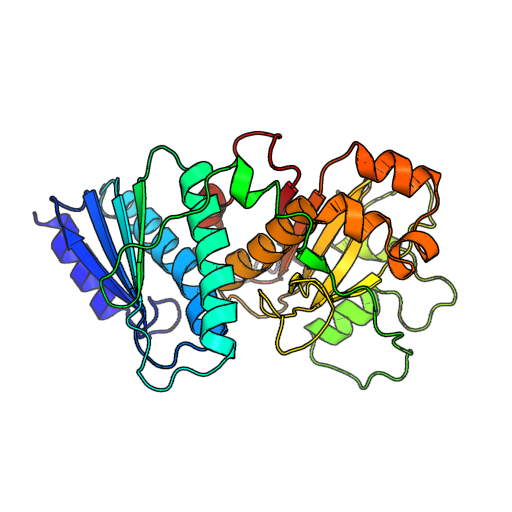 93.06 215 ALA A N 1
ATOM 1733 C CA . ALA A 1 215 ? 12.329 0.731 -2.568 1.00 93.06 215 ALA A CA 1
ATOM 1734 C C . ALA A 1 215 ? 11.501 -0.557 -2.604 1.00 93.06 215 ALA A C 1
ATOM 1736 O O . ALA A 1 215 ? 11.489 -1.292 -1.624 1.00 93.06 215 ALA A O 1
ATOM 1737 N N . VAL A 1 216 ? 10.814 -0.804 -3.717 1.00 95.94 216 VAL A N 1
ATOM 1738 C CA . VAL A 1 216 ? 10.110 -2.065 -3.988 1.00 95.94 216 VAL A CA 1
ATOM 1739 C C . VAL A 1 216 ? 11.139 -3.146 -4.241 1.00 95.94 216 VAL A C 1
ATOM 1741 O O . VAL A 1 216 ? 12.079 -2.924 -5.013 1.00 95.94 216 VAL A O 1
ATOM 1744 N N . ASP A 1 217 ? 10.947 -4.325 -3.660 1.00 94.88 217 ASP A N 1
ATOM 1745 C CA . ASP A 1 217 ? 11.961 -5.359 -3.757 1.00 94.88 217 ASP A CA 1
ATOM 1746 C C . ASP A 1 217 ? 12.221 -5.837 -5.182 1.00 94.88 217 ASP A C 1
ATOM 1748 O O . ASP A 1 217 ? 13.386 -5.876 -5.589 1.00 94.88 217 ASP A O 1
ATOM 1752 N N . ILE A 1 218 ? 11.176 -6.187 -5.934 1.00 95.25 218 ILE A N 1
ATOM 1753 C CA . ILE A 1 218 ? 11.294 -6.629 -7.326 1.00 95.25 218 ILE A CA 1
ATOM 1754 C C . ILE A 1 218 ? 10.183 -6.013 -8.190 1.00 95.25 218 ILE A C 1
ATOM 1756 O O . ILE A 1 218 ? 9.020 -5.968 -7.791 1.00 95.25 218 ILE A O 1
ATOM 1760 N N . VAL A 1 219 ? 10.536 -5.580 -9.404 1.00 94.50 219 VAL A N 1
ATOM 1761 C CA . VAL A 1 219 ? 9.585 -5.169 -10.451 1.00 94.50 219 VAL A CA 1
ATOM 1762 C C . VAL A 1 219 ? 9.882 -5.931 -11.745 1.00 94.50 219 VAL A C 1
ATOM 1764 O O . VAL A 1 219 ? 11.026 -5.973 -12.194 1.00 94.50 219 VAL A O 1
ATOM 1767 N N . THR A 1 220 ? 8.868 -6.549 -12.352 1.00 93.12 220 THR A N 1
ATOM 1768 C CA . THR A 1 220 ? 8.994 -7.295 -13.622 1.00 93.12 220 THR A CA 1
ATOM 1769 C C . THR A 1 220 ? 7.636 -7.422 -14.337 1.00 93.12 220 THR A C 1
ATOM 1771 O O . THR A 1 220 ? 6.693 -6.711 -13.996 1.00 93.12 220 THR A O 1
ATOM 1774 N N . LEU A 1 221 ? 7.501 -8.343 -15.297 1.00 90.31 221 LEU A N 1
ATOM 1775 C CA . LEU A 1 221 ? 6.220 -8.807 -15.836 1.00 90.31 221 LEU A CA 1
ATOM 1776 C C . LEU A 1 221 ? 5.867 -10.202 -15.322 1.00 90.31 221 LEU A C 1
ATOM 1778 O O . LEU A 1 221 ? 6.743 -11.042 -15.134 1.00 90.31 221 LEU A O 1
ATOM 1782 N N . ASN A 1 222 ? 4.571 -10.462 -15.157 1.00 89.44 222 ASN A N 1
ATOM 1783 C CA . ASN A 1 222 ? 4.052 -11.818 -14.963 1.00 89.44 222 ASN A CA 1
ATOM 1784 C C . ASN A 1 222 ? 3.594 -12.444 -16.297 1.00 89.44 222 ASN A C 1
ATOM 1786 O O . ASN A 1 222 ? 3.568 -11.781 -17.338 1.00 89.44 222 ASN A O 1
ATOM 1790 N N . LYS A 1 223 ? 3.166 -13.712 -16.282 1.00 86.88 223 LYS A N 1
ATOM 1791 C CA . LYS A 1 223 ? 2.708 -14.454 -17.474 1.00 86.88 223 LYS A CA 1
ATOM 1792 C C . LYS A 1 223 ? 1.510 -13.826 -18.188 1.00 86.88 223 LYS A C 1
ATOM 1794 O O . LYS A 1 223 ? 1.321 -14.040 -19.383 1.00 86.88 223 LYS A O 1
ATOM 1799 N N . LEU A 1 224 ? 0.693 -13.057 -17.465 1.00 85.44 224 LEU A N 1
ATOM 1800 C CA . LEU A 1 224 ? -0.457 -12.336 -18.019 1.00 85.44 224 LEU A CA 1
ATOM 1801 C C . LEU A 1 224 ? -0.015 -11.037 -18.721 1.00 85.44 224 LEU A C 1
ATOM 1803 O O . LEU A 1 224 ? -0.781 -10.426 -19.465 1.00 85.44 224 LEU A O 1
ATOM 1807 N N . GLY A 1 225 ? 1.249 -10.645 -18.547 1.00 84.94 225 GLY A N 1
ATOM 1808 C CA . GLY A 1 225 ? 1.827 -9.402 -19.036 1.00 84.94 225 GLY A CA 1
ATOM 1809 C C . GLY A 1 225 ? 1.533 -8.202 -18.143 1.00 84.94 225 GLY A C 1
ATOM 1810 O O . GLY A 1 225 ? 1.803 -7.088 -18.575 1.00 84.94 225 GLY A O 1
ATOM 1811 N N . ASN A 1 226 ? 0.985 -8.404 -16.939 1.00 89.38 226 ASN A N 1
ATOM 1812 C CA . ASN A 1 226 ? 0.816 -7.331 -15.959 1.00 89.38 226 ASN A CA 1
ATOM 1813 C C . ASN A 1 226 ? 2.183 -6.906 -15.420 1.00 89.38 226 ASN A C 1
ATOM 1815 O O . ASN A 1 226 ? 3.071 -7.750 -15.261 1.00 89.38 226 ASN A O 1
ATOM 1819 N N . LEU A 1 227 ? 2.310 -5.628 -15.053 1.00 92.44 227 LEU A N 1
ATOM 1820 C CA . LEU A 1 227 ? 3.446 -5.181 -14.252 1.00 92.44 227 LEU A CA 1
ATOM 1821 C C . LEU A 1 227 ? 3.345 -5.844 -12.877 1.00 92.44 227 LEU A C 1
ATOM 1823 O O . LEU A 1 227 ? 2.376 -5.622 -12.150 1.00 92.44 227 LEU A O 1
ATOM 1827 N N . ALA A 1 228 ? 4.321 -6.674 -12.541 1.00 94.50 228 ALA A N 1
ATOM 1828 C CA . ALA A 1 228 ? 4.422 -7.322 -11.250 1.00 94.50 228 ALA A CA 1
ATOM 1829 C C . ALA A 1 228 ? 5.284 -6.468 -10.319 1.00 94.50 228 ALA A C 1
ATOM 1831 O O . ALA A 1 228 ? 6.438 -6.180 -10.630 1.00 94.50 228 ALA A O 1
ATOM 1832 N N . VAL A 1 229 ? 4.712 -6.082 -9.185 1.00 96.81 229 VAL A N 1
ATOM 1833 C CA . VAL A 1 229 ? 5.338 -5.302 -8.113 1.00 96.81 229 VAL A CA 1
ATOM 1834 C C . VAL A 1 229 ? 5.406 -6.219 -6.905 1.00 96.81 229 VAL A C 1
ATOM 1836 O O . VAL A 1 229 ? 4.366 -6.665 -6.437 1.00 96.81 229 VAL A O 1
ATOM 1839 N N . ILE A 1 230 ? 6.593 -6.570 -6.435 1.00 97.69 230 ILE A N 1
ATOM 1840 C CA . ILE A 1 230 ? 6.771 -7.662 -5.476 1.00 97.69 230 ILE A CA 1
ATOM 1841 C C . ILE A 1 230 ? 7.492 -7.121 -4.248 1.00 97.69 230 ILE A C 1
ATOM 1843 O O . ILE A 1 230 ? 8.582 -6.567 -4.375 1.00 97.69 230 ILE A O 1
ATOM 1847 N N . GLU A 1 231 ? 6.886 -7.321 -3.081 1.00 97.00 231 GLU A N 1
ATOM 1848 C CA . GLU A 1 231 ? 7.479 -7.069 -1.769 1.00 97.00 231 GLU A CA 1
ATOM 1849 C C . GLU A 1 231 ? 7.762 -8.403 -1.074 1.00 97.00 231 GLU A C 1
ATOM 1851 O O . GLU A 1 231 ? 6.880 -9.263 -0.983 1.00 97.00 231 GLU A O 1
ATOM 1856 N N . LEU A 1 232 ? 8.985 -8.575 -0.576 1.00 95.00 232 LEU A N 1
ATOM 1857 C CA . LEU A 1 232 ? 9.427 -9.764 0.144 1.00 95.00 232 LEU A CA 1
ATOM 1858 C C . LEU A 1 232 ? 9.438 -9.462 1.650 1.00 95.00 232 LEU A C 1
ATOM 1860 O O . LEU A 1 232 ? 9.886 -8.397 2.067 1.00 95.00 232 LEU A O 1
ATOM 1864 N N . LYS A 1 233 ? 8.943 -10.388 2.478 1.00 92.62 233 LYS A N 1
ATOM 1865 C CA . LYS A 1 233 ? 8.995 -10.295 3.952 1.00 92.62 233 LYS A CA 1
ATOM 1866 C C . LYS A 1 233 ? 9.313 -11.637 4.601 1.00 92.62 233 LYS A C 1
ATOM 1868 O O . LYS A 1 233 ? 8.531 -12.139 5.397 1.00 92.62 233 LYS A O 1
ATOM 1873 N N . LEU A 1 234 ? 10.434 -12.252 4.236 1.00 88.50 234 LEU A N 1
ATOM 1874 C CA . LEU A 1 234 ? 10.789 -13.571 4.777 1.00 88.50 234 LEU A CA 1
ATOM 1875 C C . LEU A 1 234 ? 11.001 -13.512 6.296 1.00 88.50 234 LEU A C 1
ATOM 1877 O O . LEU A 1 234 ? 11.647 -12.590 6.790 1.00 88.50 234 LEU A O 1
ATOM 1881 N N . ASP A 1 235 ? 10.460 -14.496 7.015 1.00 83.31 235 ASP A N 1
ATOM 1882 C CA . ASP A 1 235 ? 10.492 -14.627 8.481 1.00 83.31 235 ASP A CA 1
ATOM 1883 C C . ASP A 1 235 ? 9.935 -13.415 9.250 1.00 83.31 235 ASP A C 1
ATOM 1885 O O . ASP A 1 235 ? 10.212 -13.232 10.437 1.00 83.31 235 ASP A O 1
ATOM 1889 N N . ASN A 1 236 ? 9.123 -12.578 8.598 1.00 83.75 236 ASN A N 1
ATOM 1890 C CA . ASN A 1 236 ? 8.509 -11.415 9.224 1.00 83.75 236 ASN A CA 1
ATOM 1891 C C . ASN A 1 236 ? 6.987 -11.434 9.043 1.00 83.75 236 ASN A C 1
ATOM 1893 O O . ASN A 1 236 ? 6.463 -11.044 8.002 1.00 83.75 236 ASN A O 1
ATOM 1897 N N . SER A 1 237 ? 6.264 -11.829 10.090 1.00 88.06 237 SER A N 1
ATOM 1898 C CA . SER A 1 237 ? 4.798 -11.885 10.107 1.00 88.06 237 SER A CA 1
ATOM 1899 C C . SER A 1 237 ? 4.138 -10.569 10.527 1.00 88.06 237 SER A C 1
ATOM 1901 O O . SER A 1 237 ? 3.101 -10.582 11.190 1.00 88.06 237 SER A O 1
ATOM 1903 N N . GLU A 1 238 ? 4.747 -9.427 10.229 1.00 91.81 238 GLU A N 1
ATOM 1904 C CA . GLU A 1 238 ? 4.164 -8.114 10.500 1.00 91.81 238 GLU A CA 1
ATOM 1905 C C . GLU A 1 238 ? 2.904 -7.884 9.656 1.00 91.81 238 GLU A C 1
ATOM 1907 O O . GLU A 1 238 ? 2.892 -8.067 8.437 1.00 91.81 238 GLU A O 1
ATOM 1912 N N . LEU A 1 239 ? 1.818 -7.464 10.310 1.00 93.81 239 LEU A N 1
ATOM 1913 C CA . LEU A 1 239 ? 0.542 -7.208 9.639 1.00 93.81 239 LEU A CA 1
ATOM 1914 C C . LEU A 1 239 ? 0.641 -5.987 8.710 1.00 93.81 239 LEU A C 1
ATOM 1916 O O . LEU A 1 239 ? -0.009 -5.938 7.668 1.00 93.81 239 LEU A O 1
ATOM 1920 N N . GLU A 1 240 ? 1.497 -5.026 9.061 1.00 94.12 240 GLU A N 1
ATOM 1921 C CA . GLU A 1 240 ? 1.722 -3.771 8.344 1.00 94.12 240 GLU A CA 1
ATOM 1922 C C . GLU A 1 240 ? 2.332 -3.902 6.941 1.00 94.12 240 GLU A C 1
ATOM 1924 O O . GLU A 1 240 ? 2.346 -2.924 6.188 1.00 94.12 240 GLU A O 1
ATOM 1929 N N . VAL A 1 241 ? 2.769 -5.099 6.532 1.00 93.94 241 VAL A N 1
ATOM 1930 C CA . VAL A 1 241 ? 3.195 -5.341 5.143 1.00 93.94 241 VAL A CA 1
ATOM 1931 C C . VAL A 1 241 ? 2.070 -5.056 4.140 1.00 93.94 241 VAL A C 1
ATOM 1933 O O . VAL A 1 241 ? 2.339 -4.604 3.025 1.00 93.94 241 VAL A O 1
ATOM 1936 N N . ILE A 1 242 ? 0.801 -5.249 4.528 1.00 95.88 242 ILE A N 1
ATOM 1937 C CA . ILE A 1 242 ? -0.330 -4.979 3.632 1.00 95.88 242 ILE A CA 1
ATOM 1938 C C . ILE A 1 242 ? -0.468 -3.484 3.296 1.00 95.88 242 ILE A C 1
ATOM 1940 O O . ILE A 1 242 ? -0.807 -3.126 2.169 1.00 95.88 242 ILE A O 1
ATOM 1944 N N . SER A 1 243 ? -0.146 -2.598 4.241 1.00 96.50 243 SER A N 1
ATOM 1945 C CA . SER A 1 243 ? -0.135 -1.154 3.993 1.00 96.50 243 SER A CA 1
ATOM 1946 C C . SER A 1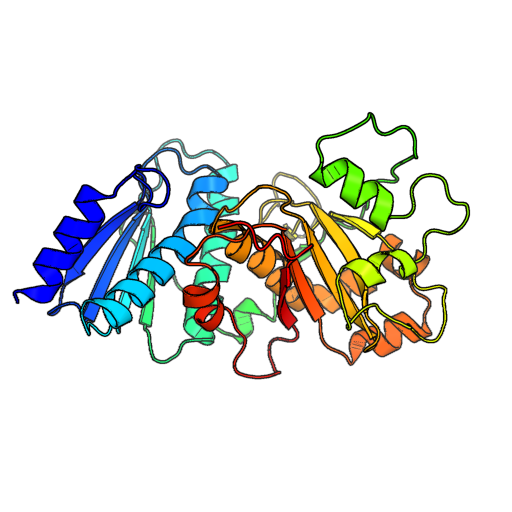 243 ? 0.990 -0.768 3.050 1.00 96.50 243 SER A C 1
ATOM 1948 O O . SER A 1 243 ? 0.783 0.046 2.157 1.00 96.50 243 SER A O 1
ATOM 1950 N N . GLN A 1 244 ? 2.160 -1.389 3.203 1.00 95.62 244 GLN A N 1
ATOM 1951 C CA . GLN A 1 244 ? 3.296 -1.137 2.324 1.00 95.62 244 GLN A CA 1
ATOM 1952 C C . GLN A 1 244 ? 3.009 -1.561 0.878 1.00 95.62 244 GLN A C 1
ATOM 1954 O O . GLN A 1 244 ? 3.268 -0.791 -0.045 1.00 95.62 244 GLN A O 1
ATOM 1959 N N . ILE A 1 245 ? 2.435 -2.749 0.658 1.00 96.00 245 ILE A N 1
ATOM 1960 C CA . ILE A 1 245 ? 2.079 -3.169 -0.705 1.00 96.00 245 ILE A CA 1
ATOM 1961 C C . ILE A 1 245 ? 0.938 -2.323 -1.286 1.00 96.00 245 ILE A C 1
ATOM 1963 O O . ILE A 1 245 ? 0.918 -2.093 -2.495 1.00 96.00 245 ILE A O 1
ATOM 1967 N N . LEU A 1 246 ? 0.017 -1.818 -0.450 1.00 96.75 246 LEU A N 1
ATOM 1968 C CA . LEU A 1 246 ? -0.998 -0.863 -0.892 1.00 96.75 246 LEU A CA 1
ATOM 1969 C C . LEU A 1 246 ? -0.356 0.462 -1.323 1.00 96.75 246 LEU A C 1
ATOM 1971 O O . LEU A 1 246 ? -0.716 0.971 -2.381 1.00 96.75 246 LEU A O 1
ATOM 1975 N N . ASP A 1 247 ? 0.605 0.999 -0.562 1.00 97.00 247 ASP A N 1
ATOM 1976 C CA . ASP A 1 247 ? 1.341 2.212 -0.953 1.00 97.00 247 ASP A CA 1
ATOM 1977 C C . ASP A 1 247 ? 1.978 2.037 -2.344 1.00 97.00 247 ASP A C 1
ATOM 1979 O O . ASP A 1 247 ? 1.902 2.939 -3.181 1.00 97.00 247 ASP A O 1
ATOM 1983 N N . TYR A 1 248 ? 2.545 0.859 -2.631 1.00 97.31 248 TYR A N 1
ATOM 1984 C CA . TYR A 1 248 ? 3.084 0.548 -3.957 1.00 97.31 248 TYR A CA 1
ATOM 1985 C C . TYR A 1 248 ? 2.002 0.428 -5.027 1.00 97.31 248 TYR A C 1
ATOM 1987 O O . TYR A 1 248 ? 2.159 0.997 -6.106 1.00 97.31 248 TYR A O 1
ATOM 1995 N N . GLY A 1 249 ? 0.899 -0.267 -4.746 1.00 95.62 249 GLY A N 1
ATOM 1996 C CA . GLY A 1 249 ? -0.232 -0.364 -5.670 1.00 95.62 249 GLY A CA 1
ATOM 1997 C C . GLY A 1 249 ? -0.769 1.010 -6.066 1.00 95.62 249 GLY A C 1
ATOM 1998 O O . GLY A 1 249 ? -0.890 1.304 -7.256 1.00 95.62 249 GLY A O 1
ATOM 1999 N N . LEU A 1 250 ? -0.972 1.887 -5.079 1.00 95.94 250 LEU A N 1
ATOM 2000 C CA . LEU A 1 250 ? -1.368 3.276 -5.300 1.00 95.94 250 LEU A CA 1
ATOM 2001 C C . LEU A 1 250 ? -0.318 4.029 -6.118 1.00 95.94 250 LEU A C 1
ATOM 2003 O O . LEU A 1 250 ? -0.666 4.645 -7.118 1.00 95.94 250 LEU A O 1
ATOM 2007 N N . TYR A 1 251 ? 0.966 3.936 -5.765 1.00 96.75 251 TYR A N 1
ATOM 2008 C CA . TYR A 1 251 ? 2.038 4.592 -6.516 1.00 96.75 251 TYR A CA 1
ATOM 2009 C C . TYR A 1 251 ? 2.040 4.196 -8.002 1.00 96.75 251 TYR A C 1
ATOM 2011 O O . TYR A 1 251 ? 1.983 5.063 -8.876 1.00 96.75 251 TYR A O 1
ATOM 2019 N N . PHE A 1 252 ? 2.073 2.898 -8.315 1.00 94.88 252 PHE A N 1
ATOM 2020 C CA . PHE A 1 252 ? 2.122 2.451 -9.710 1.00 94.88 252 PHE A CA 1
ATOM 2021 C C . PHE A 1 252 ? 0.830 2.752 -10.461 1.00 94.88 252 PHE A C 1
ATOM 2023 O O . PHE A 1 252 ? 0.888 2.994 -11.665 1.00 94.88 252 PHE A O 1
ATOM 2030 N N . SER A 1 253 ? -0.314 2.759 -9.774 1.00 92.94 253 SER A N 1
ATOM 2031 C CA . SER A 1 253 ? -1.584 3.153 -10.375 1.00 92.94 253 SER A CA 1
ATOM 2032 C C . SER A 1 253 ? -1.599 4.638 -10.734 1.00 92.94 253 SER A C 1
ATOM 2034 O O . SER A 1 253 ? -1.897 4.989 -11.871 1.00 92.94 253 SER A O 1
ATOM 2036 N N . CYS A 1 254 ? -1.239 5.506 -9.786 1.00 93.81 254 CYS A N 1
ATOM 2037 C CA . CYS A 1 254 ? -1.260 6.959 -9.948 1.00 93.81 254 CYS A CA 1
ATOM 2038 C C . CYS A 1 254 ? -0.242 7.463 -10.975 1.00 93.81 254 CYS A C 1
ATOM 2040 O O . CYS A 1 254 ? -0.531 8.370 -11.747 1.00 93.81 254 CYS A O 1
ATOM 2042 N N . TYR A 1 255 ? 0.968 6.897 -10.977 1.00 94.25 255 TYR A N 1
ATOM 2043 C CA . TYR A 1 255 ? 2.088 7.414 -11.773 1.00 94.25 255 TYR A CA 1
ATOM 2044 C C . TYR A 1 255 ? 2.483 6.490 -12.919 1.00 94.25 255 TYR A C 1
ATOM 2046 O O . TYR A 1 255 ? 3.603 6.577 -13.425 1.00 94.25 255 TYR A O 1
ATOM 2054 N N . ARG A 1 256 ? 1.574 5.607 -13.345 1.00 91.50 256 ARG A N 1
ATOM 2055 C CA . ARG A 1 256 ? 1.824 4.588 -14.368 1.00 91.50 256 ARG A CA 1
ATOM 2056 C C . ARG A 1 256 ? 2.532 5.146 -15.598 1.00 91.50 256 ARG A C 1
ATOM 2058 O O . ARG A 1 256 ? 3.561 4.621 -16.016 1.00 91.50 256 ARG A O 1
ATOM 2065 N N . ASP A 1 257 ? 2.008 6.229 -16.157 1.00 89.81 257 ASP A N 1
ATOM 2066 C CA . ASP A 1 257 ? 2.540 6.819 -17.385 1.00 89.81 257 ASP A CA 1
ATOM 2067 C C . ASP A 1 257 ? 3.928 7.431 -17.202 1.00 89.81 257 ASP A C 1
ATOM 2069 O O . ASP A 1 257 ? 4.724 7.429 -18.141 1.00 89.81 257 ASP A O 1
ATOM 2073 N N . LEU A 1 258 ? 4.237 7.936 -16.006 1.00 93.38 258 LEU A N 1
ATOM 2074 C CA . LEU A 1 258 ? 5.570 8.431 -15.676 1.00 93.38 258 LEU A CA 1
ATOM 2075 C C . LEU A 1 258 ? 6.544 7.263 -15.495 1.00 93.38 258 LEU A C 1
ATOM 2077 O O . LEU A 1 258 ? 7.638 7.293 -16.058 1.00 93.38 258 LEU A O 1
ATOM 2081 N N . VAL A 1 259 ? 6.128 6.209 -14.784 1.00 93.44 259 VAL A N 1
ATOM 2082 C CA . VAL A 1 259 ? 6.918 4.987 -14.574 1.00 93.44 259 VAL A CA 1
ATOM 2083 C C . VAL A 1 259 ? 7.289 4.344 -15.909 1.00 93.44 259 VAL A C 1
ATOM 2085 O O . VAL A 1 259 ? 8.458 4.061 -16.153 1.00 93.44 259 VAL A O 1
ATOM 2088 N N . LEU A 1 260 ? 6.324 4.172 -16.816 1.00 90.56 260 LEU A N 1
ATOM 2089 C CA . LEU A 1 260 ? 6.545 3.548 -18.127 1.00 90.56 260 LEU A CA 1
ATOM 2090 C C . LEU A 1 260 ? 7.434 4.372 -19.075 1.00 90.56 260 LEU A C 1
ATOM 2092 O O . LEU A 1 260 ? 7.840 3.863 -20.118 1.00 90.56 260 LEU A O 1
ATOM 2096 N N . LYS A 1 261 ? 7.735 5.631 -18.734 1.00 90.81 261 LYS A N 1
ATOM 2097 C CA . LYS A 1 261 ? 8.672 6.502 -19.464 1.00 90.81 261 LYS A CA 1
ATOM 2098 C C . LYS A 1 261 ? 10.058 6.565 -18.811 1.00 90.81 261 LYS A C 1
ATOM 2100 O O . LYS A 1 261 ? 10.941 7.231 -19.347 1.00 90.81 261 LYS A O 1
ATOM 2105 N N . MET A 1 262 ? 10.267 5.925 -17.658 1.00 90.94 262 MET A N 1
ATOM 2106 C CA . MET A 1 262 ? 11.563 5.948 -16.977 1.00 90.94 262 MET A CA 1
ATOM 2107 C C . MET A 1 262 ? 12.624 5.201 -17.797 1.00 90.94 262 MET A C 1
ATOM 2109 O O . MET A 1 262 ? 12.360 4.068 -18.201 1.00 90.94 262 MET A O 1
ATOM 2113 N N . PRO A 1 263 ? 13.850 5.744 -17.944 1.00 88.56 263 PRO A N 1
ATOM 2114 C CA . PRO A 1 263 ? 14.926 5.077 -18.682 1.00 88.56 263 PRO A CA 1
ATOM 2115 C C . PRO A 1 263 ? 15.171 3.642 -18.208 1.00 88.56 263 PRO A C 1
ATOM 2117 O O . PRO A 1 263 ? 15.149 2.715 -19.007 1.00 88.56 263 PRO A O 1
ATOM 2120 N N . SER A 1 264 ? 15.255 3.438 -16.889 1.00 87.19 264 SER A N 1
ATOM 2121 C CA . SER A 1 264 ? 15.467 2.114 -16.281 1.00 87.19 264 SER A CA 1
ATOM 2122 C C . SER A 1 264 ? 14.361 1.096 -16.604 1.00 87.19 264 SER A C 1
ATOM 2124 O O . SER A 1 264 ? 14.601 -0.102 -16.552 1.00 87.19 264 SER A O 1
ATOM 2126 N N . ILE A 1 265 ? 13.143 1.560 -16.902 1.00 88.50 265 ILE A N 1
ATOM 2127 C CA . ILE A 1 265 ? 12.001 0.717 -17.282 1.00 88.50 265 ILE A CA 1
ATOM 2128 C C . ILE A 1 265 ? 12.070 0.410 -18.781 1.00 88.50 265 ILE A C 1
ATOM 2130 O O . ILE A 1 265 ? 11.939 -0.743 -19.177 1.00 88.50 265 ILE A O 1
ATOM 2134 N N . THR A 1 266 ? 12.351 1.419 -19.609 1.00 87.88 266 THR A N 1
ATOM 2135 C CA . THR A 1 266 ? 12.471 1.275 -21.071 1.00 87.88 266 THR A CA 1
ATOM 2136 C C . THR A 1 266 ? 13.740 0.551 -21.532 1.00 87.88 266 THR A C 1
ATOM 2138 O O . THR A 1 266 ? 13.785 0.065 -22.654 1.00 87.88 266 THR A O 1
ATOM 2141 N N . GLU A 1 267 ? 14.778 0.489 -20.694 1.00 85.94 267 GLU A N 1
ATOM 2142 C CA . GLU A 1 267 ? 15.994 -0.303 -20.935 1.00 85.94 267 GLU A CA 1
ATOM 2143 C C . GLU A 1 267 ? 15.772 -1.802 -20.678 1.00 85.94 267 GLU A C 1
ATOM 2145 O O . GLU A 1 267 ? 16.486 -2.635 -21.229 1.00 85.94 267 GLU A O 1
ATOM 2150 N N . ILE A 1 268 ? 14.800 -2.143 -19.828 1.00 84.00 268 ILE A N 1
ATOM 2151 C CA . ILE A 1 268 ? 14.560 -3.510 -19.341 1.00 84.00 268 ILE A CA 1
ATOM 2152 C C . ILE A 1 268 ? 13.366 -4.161 -20.029 1.00 84.00 268 ILE A C 1
ATOM 2154 O O . ILE A 1 268 ? 13.370 -5.374 -20.233 1.00 84.00 268 ILE A O 1
ATOM 2158 N N . PHE A 1 269 ? 12.357 -3.369 -20.391 1.00 85.25 269 PHE A N 1
ATOM 2159 C CA . PHE A 1 269 ? 11.211 -3.831 -21.162 1.00 85.25 269 PHE A CA 1
ATOM 2160 C C . PHE A 1 269 ? 11.217 -3.202 -22.550 1.00 85.25 269 PHE A C 1
ATOM 2162 O O . PHE A 1 269 ? 11.355 -1.986 -22.694 1.00 85.25 269 PHE A O 1
ATOM 2169 N N . ASP A 1 270 ? 11.010 -4.025 -23.574 1.00 82.75 270 ASP A N 1
ATOM 2170 C CA . ASP A 1 270 ? 10.973 -3.555 -24.955 1.00 82.75 270 ASP A CA 1
ATOM 2171 C C . ASP A 1 270 ? 9.729 -2.683 -25.249 1.00 82.75 270 ASP A C 1
ATOM 2173 O O . ASP A 1 270 ? 8.751 -2.634 -24.495 1.00 82.75 270 ASP A O 1
ATOM 2177 N N . ALA A 1 271 ? 9.734 -1.978 -26.383 1.00 83.31 271 ALA A N 1
ATOM 2178 C CA . ALA A 1 271 ? 8.646 -1.069 -26.753 1.00 83.31 271 ALA A CA 1
ATOM 2179 C C . ALA A 1 271 ? 7.278 -1.770 -26.913 1.00 83.31 271 ALA A C 1
ATOM 2181 O O . ALA A 1 271 ? 6.232 -1.163 -26.645 1.00 83.31 271 ALA A O 1
ATOM 2182 N N . ALA A 1 272 ? 7.260 -3.040 -27.332 1.00 81.88 272 ALA A N 1
ATOM 2183 C CA . ALA A 1 272 ? 6.031 -3.815 -27.473 1.00 81.88 272 ALA A CA 1
ATOM 2184 C C . ALA A 1 272 ? 5.470 -4.205 -26.095 1.00 81.88 272 ALA A C 1
ATOM 2186 O O . ALA A 1 272 ? 4.267 -4.057 -25.852 1.00 81.88 272 ALA A O 1
ATOM 2187 N N . GLN A 1 273 ? 6.339 -4.610 -25.168 1.00 83.94 273 GLN A N 1
ATOM 2188 C CA . GLN A 1 273 ? 6.023 -4.870 -23.767 1.00 83.94 273 GLN A CA 1
ATOM 2189 C C . GLN A 1 273 ? 5.502 -3.608 -23.080 1.00 83.94 273 GLN A C 1
ATOM 2191 O O . GLN A 1 273 ? 4.439 -3.664 -22.467 1.00 83.94 273 GLN A O 1
ATOM 2196 N N . ILE A 1 274 ? 6.157 -2.456 -23.253 1.00 82.50 274 ILE A N 1
ATOM 2197 C CA . ILE A 1 274 ? 5.688 -1.165 -22.723 1.00 82.50 274 ILE A CA 1
ATOM 2198 C C . ILE A 1 274 ? 4.311 -0.794 -23.292 1.00 82.50 274 ILE A C 1
ATOM 2200 O O . ILE A 1 274 ? 3.426 -0.347 -22.562 1.00 82.50 274 ILE A O 1
ATOM 2204 N N . THR A 1 275 ? 4.084 -1.016 -24.589 1.00 79.06 275 THR A N 1
ATOM 2205 C CA . THR A 1 275 ? 2.783 -0.745 -25.222 1.00 79.06 275 THR A CA 1
ATOM 2206 C C . THR A 1 275 ? 1.683 -1.641 -24.653 1.00 79.06 275 THR A C 1
ATOM 2208 O O . THR A 1 275 ? 0.579 -1.165 -24.375 1.00 79.06 275 THR A O 1
ATOM 2211 N N . LYS A 1 276 ? 1.974 -2.927 -24.427 1.00 78.81 276 LYS A N 1
ATOM 2212 C CA . LYS A 1 276 ? 1.054 -3.859 -23.759 1.00 78.81 276 LYS A CA 1
ATOM 2213 C C . LYS A 1 276 ? 0.816 -3.446 -22.307 1.00 78.81 276 LYS A C 1
ATOM 2215 O O . LYS A 1 276 ? -0.330 -3.418 -21.864 1.00 78.81 276 LYS A O 1
ATOM 2220 N N . LEU A 1 277 ? 1.873 -3.037 -21.608 1.00 79.38 277 LEU A N 1
ATOM 2221 C CA . LEU A 1 277 ? 1.842 -2.532 -20.241 1.00 79.38 277 LEU A CA 1
ATOM 2222 C C . LEU A 1 277 ? 0.958 -1.302 -20.066 1.00 79.38 277 LEU A C 1
ATOM 2224 O O . LEU A 1 277 ? 0.586 -1.029 -18.938 1.00 79.38 277 LEU A O 1
ATOM 2228 N N . ARG A 1 278 ? 0.581 -0.565 -21.114 1.00 71.69 278 ARG A N 1
ATOM 2229 C CA . ARG A 1 278 ? -0.404 0.528 -20.998 1.00 71.69 278 ARG A CA 1
ATOM 2230 C C . ARG A 1 278 ? -1.853 0.040 -20.922 1.00 71.69 278 ARG A C 1
ATOM 2232 O O . ARG A 1 278 ? -2.724 0.799 -20.525 1.00 71.69 278 ARG A O 1
ATOM 2239 N N . LYS A 1 279 ? -2.118 -1.211 -21.312 1.00 73.31 279 LYS A N 1
ATOM 2240 C CA . LYS A 1 279 ? -3.474 -1.769 -21.490 1.00 73.31 279 LYS A CA 1
ATOM 2241 C C . LYS A 1 279 ? -3.863 -2.825 -20.450 1.00 73.31 279 LYS A C 1
ATOM 2243 O O . LYS A 1 279 ? -4.985 -3.316 -20.473 1.00 73.31 279 LYS A O 1
ATOM 2248 N N . VAL A 1 280 ? -2.931 -3.229 -19.595 1.00 76.94 280 VAL A N 1
ATOM 2249 C CA . VAL A 1 280 ? -3.076 -4.354 -18.648 1.00 76.94 280 VAL A CA 1
ATOM 2250 C C . VAL A 1 280 ? -3.198 -3.864 -17.202 1.00 76.94 280 VAL A C 1
ATOM 2252 O O . VAL A 1 280 ? -3.222 -2.661 -16.962 1.00 76.94 280 VAL A O 1
ATOM 2255 N N . GLY A 1 281 ? -3.291 -4.758 -16.220 1.00 84.06 281 GLY A N 1
ATOM 2256 C CA . GLY A 1 281 ? -3.295 -4.376 -14.803 1.00 84.06 281 GLY A CA 1
ATOM 2257 C C . GLY A 1 281 ? -1.891 -4.314 -14.200 1.00 84.06 281 GLY A C 1
ATOM 2258 O O . GLY A 1 281 ? -0.908 -4.734 -14.814 1.00 84.06 281 GLY A O 1
ATOM 2259 N N . ILE A 1 282 ? -1.808 -3.828 -12.968 1.00 92.06 282 ILE A N 1
ATOM 2260 C CA . ILE A 1 282 ? -0.662 -4.004 -12.071 1.00 92.06 282 ILE A CA 1
ATOM 2261 C C . ILE A 1 282 ? -1.009 -5.138 -11.099 1.00 92.06 282 ILE A C 1
ATOM 2263 O O . ILE A 1 282 ? -2.141 -5.255 -10.636 1.00 92.06 282 ILE A O 1
ATOM 2267 N N . SER A 1 283 ? -0.068 -6.024 -10.804 1.00 93.81 283 SER A N 1
ATOM 2268 C CA . SER A 1 283 ? -0.242 -7.084 -9.809 1.00 93.81 283 SER A CA 1
ATOM 2269 C C . SER A 1 283 ? 0.800 -6.899 -8.716 1.00 93.81 283 SER A C 1
ATOM 2271 O O . SER A 1 283 ? 1.997 -6.985 -8.972 1.00 93.81 283 SER A O 1
ATOM 2273 N N . CYS A 1 284 ? 0.336 -6.598 -7.511 1.00 96.31 284 CYS A N 1
ATOM 2274 C CA . CYS A 1 284 ? 1.157 -6.293 -6.355 1.00 96.31 284 CYS A CA 1
ATOM 2275 C C . CYS A 1 284 ? 1.194 -7.512 -5.433 1.00 96.31 284 CYS A C 1
ATOM 2277 O O . CYS A 1 284 ? 0.183 -7.871 -4.835 1.00 96.31 284 CYS A O 1
ATOM 2279 N N . TYR A 1 285 ? 2.342 -8.164 -5.339 1.00 96.50 285 TYR A N 1
ATOM 2280 C CA . TYR A 1 285 ? 2.539 -9.398 -4.597 1.00 96.50 285 TYR A CA 1
ATOM 2281 C C . TYR A 1 285 ? 3.202 -9.094 -3.259 1.00 96.50 285 TYR A C 1
ATOM 2283 O O . TYR A 1 285 ? 4.260 -8.470 -3.226 1.00 96.50 285 TYR A O 1
ATOM 2291 N N . VAL A 1 286 ? 2.619 -9.585 -2.170 1.00 95.50 286 VAL A N 1
ATOM 2292 C CA . VAL A 1 286 ? 3.346 -9.767 -0.911 1.00 95.50 286 VAL A CA 1
ATOM 2293 C C . VAL A 1 286 ? 3.760 -11.218 -0.829 1.00 95.50 286 VAL A C 1
ATOM 2295 O O . VAL A 1 286 ? 2.908 -12.106 -0.880 1.00 95.50 286 VAL A O 1
ATOM 2298 N N . VAL A 1 287 ? 5.058 -11.445 -0.697 1.00 95.31 287 VAL A N 1
ATOM 2299 C CA . VAL A 1 287 ? 5.660 -12.770 -0.628 1.00 95.31 287 VAL A CA 1
ATOM 2300 C C . VAL A 1 287 ? 6.223 -12.986 0.766 1.00 95.31 287 VAL A C 1
ATOM 2302 O O . VAL A 1 287 ? 7.050 -12.208 1.245 1.00 95.31 287 VAL A O 1
ATOM 2305 N N . ASN A 1 288 ? 5.794 -14.061 1.412 1.00 93.12 288 ASN A N 1
ATOM 2306 C CA . ASN A 1 288 ? 6.242 -14.420 2.750 1.00 93.12 288 ASN A CA 1
ATOM 2307 C C . ASN A 1 288 ? 6.153 -15.940 2.937 1.00 93.12 288 ASN A C 1
ATOM 2309 O O . ASN A 1 288 ? 5.342 -16.590 2.287 1.00 93.12 288 ASN A O 1
ATOM 2313 N N . ASN A 1 289 ? 6.959 -16.517 3.818 1.00 90.44 289 ASN A N 1
ATOM 2314 C CA . ASN A 1 289 ? 6.815 -17.899 4.279 1.00 90.44 289 ASN A CA 1
ATOM 2315 C C . ASN A 1 289 ? 5.891 -18.016 5.505 1.00 90.44 289 ASN A C 1
ATOM 2317 O O . ASN A 1 289 ? 5.321 -19.077 5.737 1.00 90.44 289 ASN A O 1
ATOM 2321 N N . TYR A 1 290 ? 5.674 -16.927 6.253 1.00 89.69 290 TYR A N 1
ATOM 2322 C CA . TYR A 1 290 ? 4.791 -16.906 7.417 1.00 89.69 290 TYR A CA 1
ATOM 2323 C C . TYR A 1 290 ? 4.059 -15.559 7.569 1.00 89.69 290 TYR A C 1
ATOM 2325 O O . TYR A 1 290 ? 4.621 -14.553 7.999 1.00 89.69 290 TYR A O 1
ATOM 2333 N N . PHE A 1 291 ? 2.770 -15.530 7.217 1.00 92.25 291 PHE A N 1
ATOM 2334 C CA . PHE A 1 291 ? 1.925 -14.339 7.369 1.00 92.25 291 PHE A CA 1
ATOM 2335 C C . PHE A 1 291 ? 1.337 -14.229 8.775 1.00 92.25 291 PHE A C 1
ATOM 2337 O O . PHE A 1 291 ? 1.063 -15.231 9.430 1.00 92.25 291 PHE A O 1
ATOM 2344 N N . HIS A 1 292 ? 1.050 -12.996 9.205 1.00 93.62 292 HIS A N 1
ATOM 2345 C CA . HIS A 1 292 ? 0.290 -12.764 10.430 1.00 93.62 292 HIS A CA 1
ATOM 2346 C C . HIS A 1 292 ? -1.055 -13.523 10.397 1.00 93.62 292 HIS A C 1
ATOM 2348 O O . HIS A 1 292 ? -1.738 -13.460 9.371 1.00 93.62 292 HIS A O 1
ATOM 2354 N N . PRO A 1 293 ? -1.522 -14.137 11.504 1.00 92.12 293 PRO A N 1
ATOM 2355 C CA . PRO A 1 293 ? -2.788 -14.880 11.522 1.00 92.12 293 PRO A CA 1
ATOM 2356 C C . PRO A 1 293 ? -4.012 -14.065 11.080 1.00 92.12 293 PRO A C 1
ATOM 2358 O O . PRO A 1 293 ? -4.939 -14.606 10.496 1.00 92.12 293 PRO A O 1
ATOM 2361 N N . ARG A 1 294 ? -3.994 -12.745 11.316 1.00 94.50 294 ARG A N 1
ATOM 2362 C CA . ARG A 1 294 ? -5.074 -11.820 10.910 1.00 94.50 294 ARG A CA 1
ATOM 2363 C C . ARG A 1 294 ? -4.964 -11.309 9.468 1.00 94.50 294 ARG A C 1
ATOM 2365 O O . ARG A 1 294 ? -5.773 -10.482 9.063 1.00 94.50 294 ARG A O 1
ATOM 2372 N N . PHE A 1 295 ? -3.943 -11.712 8.709 1.00 94.62 295 PHE A N 1
ATOM 2373 C CA . PHE A 1 295 ? -3.681 -11.146 7.381 1.00 94.62 295 PHE A CA 1
ATOM 2374 C C . PHE A 1 295 ? -4.844 -11.397 6.413 1.00 94.62 295 PHE A C 1
ATOM 2376 O O . PHE A 1 295 ? -5.311 -10.469 5.755 1.00 94.62 295 PHE A O 1
ATOM 2383 N N . ASP A 1 296 ? -5.354 -12.630 6.368 1.00 93.88 296 ASP A N 1
ATOM 2384 C CA . ASP A 1 296 ? -6.439 -12.996 5.450 1.00 93.88 296 ASP A CA 1
ATOM 2385 C C . ASP A 1 296 ? -7.770 -12.334 5.838 1.00 93.88 296 ASP A C 1
ATOM 2387 O O . ASP A 1 296 ? -8.528 -11.908 4.964 1.00 93.88 296 ASP A O 1
ATOM 2391 N N . ASP A 1 297 ? -8.012 -12.146 7.140 1.00 94.31 297 ASP A N 1
ATOM 2392 C CA . ASP A 1 297 ? -9.202 -11.461 7.656 1.00 94.31 297 ASP A CA 1
ATOM 2393 C C . ASP A 1 297 ? -9.283 -9.999 7.204 1.00 94.31 297 ASP A C 1
ATOM 2395 O O . ASP A 1 297 ? -10.382 -9.469 6.992 1.00 94.31 297 ASP A O 1
ATOM 2399 N N . ILE A 1 298 ? -8.129 -9.339 7.052 1.00 95.88 298 ILE A N 1
ATOM 2400 C CA . ILE A 1 298 ? -8.073 -7.932 6.650 1.00 95.88 298 ILE A CA 1
ATOM 2401 C C . ILE A 1 298 ? -7.870 -7.736 5.151 1.00 95.88 298 ILE A C 1
ATOM 2403 O O . ILE A 1 298 ? -8.280 -6.703 4.623 1.00 95.88 298 ILE A O 1
ATOM 2407 N N . LEU A 1 299 ? -7.300 -8.717 4.439 1.00 94.44 299 LEU A N 1
ATOM 2408 C CA . LEU A 1 299 ? -7.011 -8.614 3.005 1.00 94.44 299 LEU A CA 1
ATOM 2409 C C . LEU A 1 299 ? -8.247 -8.218 2.187 1.00 94.44 299 LEU A C 1
ATOM 2411 O O . LEU A 1 299 ? -8.138 -7.458 1.225 1.00 94.44 299 LEU A O 1
ATOM 2415 N N . ARG A 1 300 ? -9.441 -8.654 2.602 1.00 91.88 300 ARG A N 1
ATOM 2416 C CA . ARG A 1 300 ? -10.718 -8.302 1.960 1.00 91.88 300 ARG A CA 1
ATOM 2417 C C . ARG A 1 300 ? -11.005 -6.796 1.896 1.00 91.88 300 ARG A C 1
ATOM 2419 O O . ARG A 1 300 ? -11.648 -6.361 0.950 1.00 91.88 300 ARG A O 1
ATOM 2426 N N . PHE A 1 301 ? -10.530 -6.003 2.860 1.00 94.50 301 PHE A N 1
ATOM 2427 C CA . PHE A 1 301 ? -10.735 -4.546 2.870 1.00 94.50 301 PHE A CA 1
ATOM 2428 C C . PHE A 1 301 ? -9.828 -3.835 1.861 1.00 94.50 301 PHE A C 1
ATOM 2430 O O . PHE A 1 301 ? -10.187 -2.787 1.320 1.00 94.50 301 PHE A O 1
ATOM 2437 N N . TYR A 1 302 ? -8.667 -4.431 1.589 1.00 93.69 302 TYR A N 1
ATOM 2438 C CA . TYR A 1 302 ? -7.701 -3.949 0.605 1.00 93.69 302 TYR A CA 1
ATOM 2439 C C . TYR A 1 302 ? -7.946 -4.523 -0.797 1.00 93.69 302 TYR A C 1
ATOM 2441 O O . TYR A 1 302 ? -7.416 -4.017 -1.784 1.00 93.69 302 TYR A O 1
ATOM 2449 N N . SER A 1 303 ? -8.736 -5.594 -0.886 1.00 84.62 303 SER A N 1
ATOM 2450 C CA . SER A 1 303 ? -9.062 -6.267 -2.137 1.00 84.62 303 SER A CA 1
ATOM 2451 C C . SER A 1 303 ? -9.988 -5.398 -2.970 1.00 84.62 303 SER A C 1
ATOM 2453 O O . SER A 1 303 ? -11.074 -5.013 -2.541 1.00 84.62 303 SER A O 1
ATOM 2455 N N . ILE A 1 304 ? -9.534 -5.092 -4.174 1.00 78.44 304 ILE A N 1
ATOM 2456 C CA . ILE A 1 304 ? -10.199 -4.184 -5.094 1.00 78.44 304 ILE A CA 1
ATOM 2457 C C . ILE A 1 304 ? -11.491 -4.822 -5.619 1.00 78.44 304 ILE A C 1
ATOM 2459 O O . ILE A 1 304 ? -11.458 -5.910 -6.197 1.00 78.44 304 ILE A O 1
ATOM 2463 N N . LYS A 1 305 ? -12.633 -4.153 -5.408 1.00 66.69 305 LYS A N 1
ATOM 2464 C CA . LYS A 1 305 ? -13.955 -4.673 -5.809 1.00 66.69 305 LYS A CA 1
ATOM 2465 C C . LYS A 1 305 ? -14.271 -4.485 -7.294 1.00 66.69 305 LYS A C 1
ATOM 2467 O O . LYS A 1 305 ? -15.062 -5.254 -7.838 1.00 66.69 305 LYS A O 1
ATOM 2472 N N . THR A 1 306 ? -13.662 -3.499 -7.950 1.00 65.94 306 THR A N 1
ATOM 2473 C CA . THR A 1 306 ? -13.870 -3.187 -9.373 1.00 65.94 306 THR A CA 1
ATOM 2474 C C . THR A 1 306 ? -12.535 -3.141 -10.107 1.00 65.94 306 THR A C 1
ATOM 2476 O O . THR A 1 306 ? -11.525 -2.750 -9.544 1.00 65.94 306 THR A O 1
ATOM 2479 N N . LYS A 1 307 ? -12.476 -3.523 -11.386 1.00 61.59 307 LYS A N 1
ATOM 2480 C CA . LYS A 1 307 ? -11.200 -3.535 -12.136 1.00 61.59 307 LYS A CA 1
ATOM 2481 C C . LYS A 1 307 ? -10.608 -2.131 -12.377 1.00 61.59 307 LYS A C 1
ATOM 2483 O O . LYS A 1 307 ? -9.523 -2.025 -12.948 1.00 61.59 307 LYS A O 1
ATOM 2488 N N . ASP A 1 308 ? -11.311 -1.088 -11.947 1.00 69.44 308 ASP A N 1
ATOM 2489 C CA . ASP A 1 308 ? -11.128 0.295 -12.380 1.00 69.44 308 ASP A CA 1
ATOM 2490 C C . ASP A 1 308 ? -9.907 0.965 -11.738 1.00 69.44 308 ASP A C 1
ATOM 2492 O O . ASP A 1 308 ? -9.283 1.820 -12.358 1.00 69.44 308 ASP A O 1
ATOM 2496 N N . TYR A 1 309 ? -9.469 0.509 -10.559 1.00 76.88 309 TYR A N 1
ATOM 2497 C CA . TYR A 1 309 ? -8.299 1.087 -9.882 1.00 76.88 309 TYR A CA 1
ATOM 2498 C C . TYR A 1 309 ? -6.954 0.634 -10.467 1.00 76.88 309 TYR A C 1
ATOM 2500 O O . TYR A 1 309 ? -5.911 1.011 -9.955 1.00 76.88 309 TYR A O 1
ATOM 2508 N N . GLY A 1 310 ? -6.933 -0.216 -11.498 1.00 82.25 310 GLY A N 1
ATOM 2509 C CA . GLY A 1 310 ? -5.712 -0.513 -12.257 1.00 82.25 310 GLY A CA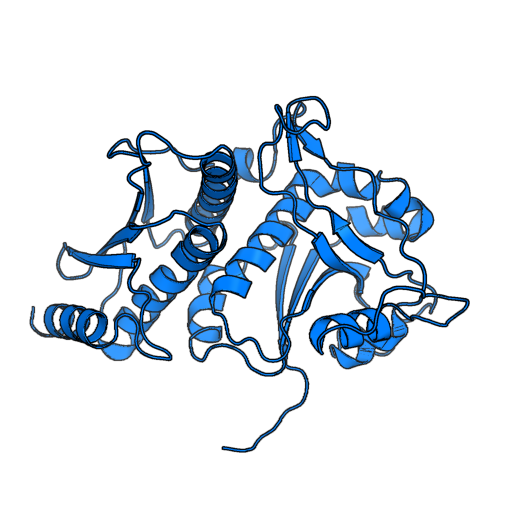 1
ATOM 2510 C C . GLY A 1 310 ? -4.656 -1.399 -11.575 1.00 82.25 310 GLY A C 1
ATOM 2511 O O . GLY A 1 310 ? -3.680 -1.762 -12.239 1.00 82.25 310 GLY A O 1
ATOM 2512 N N . PHE A 1 311 ? -4.839 -1.821 -10.317 1.00 91.31 311 PHE A N 1
ATOM 2513 C CA . PHE A 1 311 ? -3.960 -2.779 -9.628 1.00 91.31 311 PHE A CA 1
ATOM 2514 C C . PHE A 1 311 ? -4.731 -3.898 -8.905 1.00 91.31 311 PHE A C 1
ATOM 2516 O O . PHE A 1 311 ? -5.953 -3.873 -8.838 1.00 91.31 311 PHE A O 1
ATOM 2523 N N . TYR A 1 312 ? -4.022 -4.911 -8.397 1.00 91.00 312 TYR A N 1
ATOM 2524 C CA . TYR A 1 312 ? -4.567 -5.992 -7.562 1.00 91.00 312 TYR A CA 1
ATOM 2525 C C . TYR A 1 312 ? -3.532 -6.397 -6.517 1.00 91.00 312 TYR A C 1
ATOM 2527 O O . TYR A 1 312 ? -2.360 -6.541 -6.862 1.00 91.00 312 TYR A O 1
ATOM 2535 N N . LEU A 1 313 ? -3.954 -6.647 -5.277 1.00 93.38 313 LEU A N 1
ATOM 2536 C CA . LEU A 1 313 ? -3.082 -7.216 -4.250 1.00 93.38 313 LEU A CA 1
ATOM 2537 C C . LEU A 1 313 ? -3.163 -8.746 -4.267 1.00 93.38 313 LEU A C 1
ATOM 2539 O O . LEU A 1 313 ? -4.252 -9.315 -4.334 1.00 93.38 313 LEU A O 1
ATOM 2543 N N . LYS A 1 314 ? -2.014 -9.415 -4.191 1.00 93.38 314 LYS A N 1
ATOM 2544 C CA . LYS A 1 314 ? -1.893 -10.873 -4.169 1.00 93.38 314 LYS A CA 1
ATOM 2545 C C . LYS A 1 314 ? -0.993 -11.315 -3.022 1.00 93.38 314 LYS A C 1
ATOM 2547 O O . LYS A 1 314 ? 0.116 -10.818 -2.857 1.00 93.38 314 LYS A O 1
ATOM 2552 N N . LYS A 1 315 ? -1.470 -12.285 -2.249 1.00 94.00 315 LYS A N 1
ATOM 2553 C CA . LYS A 1 315 ? -0.691 -12.992 -1.231 1.00 94.00 315 LYS A CA 1
ATOM 2554 C C . LYS A 1 315 ? 0.028 -14.172 -1.885 1.00 94.00 315 LYS A C 1
ATOM 2556 O O . LYS A 1 315 ? -0.607 -14.940 -2.604 1.00 94.00 315 LYS A O 1
ATOM 2561 N N . VAL A 1 316 ? 1.318 -14.336 -1.612 1.00 94.50 316 VAL A N 1
ATOM 2562 C CA . VAL A 1 316 ? 2.124 -15.488 -2.038 1.00 94.50 316 VAL A CA 1
ATOM 2563 C C . VAL A 1 316 ? 2.786 -16.098 -0.812 1.00 94.50 316 VAL A C 1
ATOM 2565 O O . VAL A 1 316 ? 3.562 -15.428 -0.133 1.00 94.50 316 VAL A O 1
ATOM 2568 N N . VAL A 1 317 ? 2.480 -17.367 -0.543 1.00 92.06 317 VAL A N 1
ATOM 2569 C CA . VAL A 1 317 ? 3.095 -18.134 0.545 1.00 92.06 317 VAL A CA 1
ATOM 2570 C C . VAL A 1 317 ? 4.215 -19.001 -0.024 1.00 92.06 317 VAL A C 1
ATOM 2572 O O . VAL A 1 317 ? 3.962 -19.840 -0.889 1.00 92.06 317 VAL A O 1
ATOM 2575 N N . LEU A 1 318 ? 5.446 -18.793 0.439 1.00 88.69 318 LEU A N 1
ATOM 2576 C CA . LEU A 1 318 ? 6.602 -19.601 0.054 1.00 88.69 318 LEU A CA 1
ATOM 2577 C C . LEU A 1 318 ? 6.751 -20.799 0.975 1.00 88.69 318 LEU A C 1
ATOM 2579 O O . LEU A 1 318 ? 6.979 -20.607 2.162 1.00 88.69 318 LEU A O 1
ATOM 2583 N N . GLY A 1 319 ? 6.715 -22.003 0.401 1.00 72.62 319 GLY A N 1
ATOM 2584 C CA . GLY A 1 319 ? 6.919 -23.246 1.140 1.00 72.62 319 GLY A CA 1
ATOM 2585 C C . GLY A 1 319 ? 5.809 -23.494 2.162 1.00 72.62 319 GLY A C 1
ATOM 2586 O O . GLY A 1 319 ? 5.679 -22.798 3.159 1.00 72.62 319 GLY A O 1
ATOM 2587 N N . ALA A 1 320 ? 5.002 -24.529 1.952 1.00 43.97 320 ALA A N 1
ATOM 2588 C CA . ALA A 1 320 ? 4.209 -25.059 3.048 1.00 43.97 320 ALA A CA 1
ATOM 2589 C C . ALA A 1 320 ? 5.167 -25.762 4.022 1.00 43.97 320 ALA A C 1
ATOM 2591 O O . ALA A 1 320 ? 5.552 -26.902 3.778 1.00 43.97 320 ALA A O 1
ATOM 2592 N N . THR A 1 321 ? 5.560 -25.116 5.119 1.00 36.25 321 THR A N 1
ATOM 2593 C CA . THR A 1 321 ? 5.905 -25.873 6.326 1.00 36.25 321 THR A CA 1
ATOM 2594 C C . THR A 1 321 ? 4.605 -26.093 7.075 1.00 36.25 321 THR A C 1
ATOM 2596 O O . THR A 1 321 ? 4.192 -25.298 7.915 1.00 36.25 321 THR A O 1
ATOM 2599 N N . THR A 1 322 ? 3.911 -27.169 6.721 1.00 35.06 322 THR A N 1
ATOM 2600 C CA . THR A 1 322 ? 2.970 -27.800 7.641 1.00 35.06 322 THR A CA 1
ATOM 2601 C C . THR A 1 322 ? 3.770 -28.409 8.787 1.00 35.06 322 THR A C 1
ATOM 2603 O O . THR A 1 322 ? 3.986 -29.613 8.797 1.00 35.06 322 THR A O 1
ATOM 2606 N N . GLU A 1 323 ? 4.229 -27.588 9.728 1.00 30.52 323 GLU A N 1
ATOM 2607 C CA . GLU A 1 323 ? 4.661 -28.041 11.052 1.00 30.52 323 GLU A CA 1
ATOM 2608 C C . GLU A 1 323 ? 4.104 -27.068 12.105 1.00 30.52 323 GLU A C 1
ATOM 2610 O O . GLU A 1 323 ? 4.704 -26.046 12.414 1.00 30.52 323 GLU A O 1
ATOM 2615 N N . ILE A 1 324 ? 2.863 -27.406 12.488 1.00 35.03 324 ILE A N 1
ATOM 2616 C CA . ILE A 1 324 ? 2.106 -27.227 13.748 1.00 35.03 324 ILE A CA 1
ATOM 2617 C C . ILE A 1 324 ? 2.425 -26.005 14.617 1.00 35.03 324 ILE A C 1
ATOM 2619 O O . ILE A 1 324 ? 3.482 -25.999 15.286 1.00 35.03 324 ILE A O 1
#

Solvent-accessible surface area (backbone atoms only — not comparable to full-atom values): 18003 Å² total; per-residue (Å²): 118,72,53,55,59,50,48,53,49,51,48,62,76,26,44,64,41,92,97,39,46,59,72,47,48,50,74,50,67,42,81,92,39,26,29,39,41,37,34,56,52,84,86,66,45,69,67,54,48,35,36,46,63,50,54,52,42,36,48,50,42,48,35,37,75,76,52,75,32,67,59,41,32,39,39,41,38,36,69,74,57,97,81,61,55,78,65,39,59,17,40,49,47,51,43,46,54,52,52,18,49,41,33,69,63,33,76,79,33,49,65,48,41,27,51,68,89,37,80,50,85,63,49,52,72,62,61,57,46,57,55,65,88,53,58,39,65,54,65,77,64,77,89,78,69,79,78,65,72,94,54,61,71,50,53,45,49,51,39,56,44,48,30,65,92,50,96,69,36,31,45,69,58,41,30,78,71,32,77,58,31,42,87,48,85,75,78,75,46,32,52,45,62,51,44,53,60,27,34,13,53,72,43,92,42,83,95,32,49,52,35,64,69,46,61,41,48,34,40,36,65,34,59,88,49,23,45,31,40,34,41,77,34,56,88,45,45,62,59,31,55,60,47,54,51,46,54,48,40,50,49,53,47,42,41,38,76,61,53,69,64,24,62,72,45,54,76,45,40,53,75,68,54,52,59,48,49,73,76,52,46,34,39,29,34,44,36,26,55,41,74,30,90,57,43,72,70,32,44,64,61,71,45,68,84,60,85,81,69,40,48,42,76,42,84,32,78,45,67,89,77,90,72,132

Mean predicted aligned error: 5.93 Å

Secondary structure (DSSP, 8-state):
-HHHHHHHHHHHHHTTSTTS--TTEEEEEEGGGTEEEEEE-S---HHHHHHHHHHHHHHHHHHHHHH-----EEEEEE---TT--HHHHHHHHHHHHHHHHHHHH-TTSEEEEEETTEEEPPPPHHHHHS--TTEEE---PPP--TTPPP--HHHHHHHHHHTTT-SS-BGGGGGGG-TTTTT-SSS--B-EEEEE--EEESSS-GGGB-S---EEEEEEE-TT-PEEEEEE-TT---TTHHHHHHHHHHHHHHTHHHHTT-HHHHTTS-HHHHHHHTTS-EEEEEEESS--TTHHHHHHHHS-SSGGGSEEEEEEE-S-----

pLDDT: mean 88.32, std 11.55, range [30.52, 98.62]

Radius of gyration: 20.38 Å; Cα contacts (8 Å, |Δi|>4): 577; chains: 1; bounding box: 54×48×55 Å

InterPro domains:
  IPR011856 tRNA endonuclease-like domain superfamily [G3DSA:3.40.1350.10] (154-304)

Foldseek 3Di:
DPLQVVLLVVLVVQEPPVLGADVQWDWDADPQQQEIEIEGHDDQDLLSLLQRVLSVLLSQLCCCPPRVGHHQEYEYEYEADPPHDPQNQQSVLLSLLVQLLLCAQPVSHHYWYDYNNHTDDRDHPCCLQAPDPQKAWDQDDDDDALPPPDDDPQVVVLCVCQPRPDPARWRQSCCLLDDQAPPQDPTRKHKGAQQWLWMFGNDPDPVGTRHDIGGFGMWTATSVLATEGEHEDEPDQRLSVLSVLLSVLSSCSRCVVNNLPRPVNCVRDPPVSSVVNVVAAHEREYEYQDYSPSNVSSVVSVAHPDCPSRYGYYYGHRDPPPDD

Nearest PDB structures (foldseek):
  4uyb-assembly1_A  TM=3.673E-01  e=9.439E-01  Homo sapiens
  7m2w-assembly1_C  TM=3.996E-01  e=1.201E+00  Saccharomyces cerevisiae S288C
  3ptd-assembly1_A  TM=4.008E-01  e=3.997E+00  Bacillus cereus
  4fgm-assembly1_A  TM=2.416E-01  e=6.089E+00  Idiomarina loihiensis L2TR